Protein AF-A0A016W9F8-F1 (afdb_monomer_lite)

Radius of gyration: 30.46 Å; chains: 1; bounding box: 55×49×98 Å

Foldseek 3Di:
DDDDDDDDDPPPVVNVVVVVVVVVVVVVVVVVLVVVVVVCVVVVNDPVVSVVVVVVVVVVVVVVVVVVVVVVVVVLVVLLVLLVVLQVVLQVLQVVVVHDRDDDPDDDRSDPVSSVVSVVSCVVSVVVSVVVVVVVVVVVVVVVVVCVVVVNPPPDPPPPPDPPPPPPPVPPDPPVPPPVVVVVPPPPDDDPDDDD

Organism: NCBI:txid53326

Secondary structure (DSSP, 8-state):
--------S---HHHHHHHHHHHHHHHHHHHHHHHHHHHHHHTT--HHHHHHHHHHHHHHHHHHHHHHHHHHHHHHHHHHHHHHHHHHHHHHHHHHTTPPP----SSPTT-HHHHHHHHHHHHHHHHHHHHHHHHHHHHHHHHHHHHHHHT-----GGGGS--------------TTTHHHHTTSTTSS-------

Structure (mmCIF, N/CA/C/O backbone):
data_AF-A0A016W9F8-F1
#
_entry.id   AF-A0A016W9F8-F1
#
loop_
_atom_site.group_PDB
_atom_site.id
_atom_site.type_symbol
_atom_site.label_atom_id
_atom_site.label_alt_id
_atom_site.label_comp_id
_atom_site.label_asym_id
_atom_site.label_entity_id
_atom_site.label_seq_id
_atom_site.pdbx_PDB_ins_code
_atom_site.Cartn_x
_atom_site.Cartn_y
_atom_site.Cartn_z
_atom_site.occupancy
_atom_site.B_iso_or_equiv
_atom_site.auth_seq_id
_atom_site.auth_comp_id
_atom_site.auth_asym_id
_atom_site.auth_atom_id
_atom_site.pdbx_PDB_model_num
ATOM 1 N N . MET A 1 1 ? -20.262 -23.104 -41.683 1.00 35.53 1 MET A N 1
ATOM 2 C CA . MET A 1 1 ? -18.984 -22.588 -41.147 1.00 35.53 1 MET A CA 1
ATOM 3 C C . MET A 1 1 ? -19.292 -21.896 -39.833 1.00 35.53 1 MET A C 1
ATOM 5 O O . MET A 1 1 ? -19.996 -20.897 -39.838 1.00 35.53 1 MET A O 1
ATOM 9 N N . VAL A 1 2 ? -18.905 -22.511 -38.715 1.00 32.62 2 VAL A N 1
ATOM 10 C CA . VAL A 1 2 ? -19.249 -22.064 -37.357 1.00 32.62 2 VAL A CA 1
ATOM 11 C C . VAL A 1 2 ? -18.038 -21.332 -36.784 1.00 32.62 2 VAL A C 1
ATOM 13 O O . VAL A 1 2 ? -16.931 -21.863 -36.805 1.00 32.62 2 VAL A O 1
ATOM 16 N N . SER A 1 3 ? -18.262 -20.098 -36.336 1.00 34.16 3 SER A N 1
ATOM 17 C CA . SER A 1 3 ? -17.268 -19.227 -35.701 1.00 34.16 3 SER A CA 1
ATOM 18 C C . SER A 1 3 ? -16.698 -19.878 -34.425 1.00 34.16 3 SER A C 1
ATOM 20 O O . SER A 1 3 ? -17.484 -20.400 -33.631 1.00 34.16 3 SER A O 1
ATOM 22 N N . PRO A 1 4 ? -15.368 -19.869 -34.195 1.00 43.25 4 PRO A N 1
ATOM 23 C CA . PRO A 1 4 ? -14.742 -20.663 -33.137 1.00 43.25 4 PRO A CA 1
ATOM 24 C C . PRO A 1 4 ? -14.662 -19.972 -31.767 1.00 43.25 4 PRO A C 1
ATOM 26 O O . PRO A 1 4 ? -14.090 -20.539 -30.839 1.00 43.25 4 PRO A O 1
ATOM 29 N N . PHE A 1 5 ? -15.239 -18.786 -31.569 1.00 38.84 5 PHE A N 1
ATOM 30 C CA . PHE A 1 5 ? -15.161 -18.110 -30.268 1.00 38.84 5 PHE A CA 1
ATOM 31 C C . PHE A 1 5 ? -16.320 -18.516 -29.352 1.00 38.84 5 PHE A C 1
ATOM 33 O O . PHE A 1 5 ? -17.294 -17.792 -29.153 1.00 38.84 5 PHE A O 1
ATOM 40 N N . ARG A 1 6 ? -16.192 -19.727 -28.796 1.00 39.16 6 ARG A N 1
ATOM 41 C CA . ARG A 1 6 ? -16.990 -20.220 -27.669 1.00 39.16 6 ARG A CA 1
ATOM 42 C C . ARG A 1 6 ? -16.690 -19.369 -26.430 1.00 39.16 6 ARG A C 1
ATOM 44 O O . ARG A 1 6 ? -15.571 -19.347 -25.928 1.00 39.16 6 ARG A O 1
ATOM 51 N N . VAL A 1 7 ? -17.728 -18.696 -25.949 1.00 45.31 7 VAL A N 1
ATOM 52 C CA . VAL A 1 7 ? -17.824 -18.043 -24.640 1.00 45.31 7 VAL A CA 1
ATOM 53 C C . VAL A 1 7 ? -17.462 -19.047 -23.539 1.00 45.31 7 VAL A C 1
ATOM 55 O O . VAL A 1 7 ? -18.048 -20.127 -23.480 1.00 45.31 7 VAL A O 1
ATOM 58 N N . GLY A 1 8 ? -16.501 -18.706 -22.675 1.00 36.84 8 GLY A N 1
ATOM 59 C CA . GLY A 1 8 ? -16.050 -19.611 -21.615 1.00 36.84 8 GLY A CA 1
ATOM 60 C C . GLY A 1 8 ? -14.944 -19.063 -20.715 1.00 36.84 8 GLY A C 1
ATOM 61 O O . GLY A 1 8 ? -13.925 -19.715 -20.554 1.00 36.84 8 GLY A O 1
ATOM 62 N N . SER A 1 9 ? -15.116 -17.856 -20.177 1.00 36.84 9 SER A N 1
ATOM 63 C CA . SER A 1 9 ? -14.559 -17.379 -18.897 1.00 36.84 9 SER A CA 1
ATOM 64 C C . SER A 1 9 ? -14.839 -15.884 -18.842 1.00 36.84 9 SER A C 1
ATOM 66 O O . SER A 1 9 ? -14.498 -15.147 -19.765 1.00 36.84 9 SER A O 1
ATOM 68 N N . THR A 1 10 ? -15.520 -15.431 -17.800 1.00 40.59 10 THR A N 1
ATOM 69 C CA . THR A 1 10 ? -15.774 -14.017 -17.535 1.00 40.59 10 THR A CA 1
ATOM 70 C C . THR A 1 10 ? -14.440 -13.292 -17.363 1.00 40.59 10 THR A C 1
ATOM 72 O O . THR A 1 10 ? -13.892 -13.217 -16.261 1.00 40.59 10 T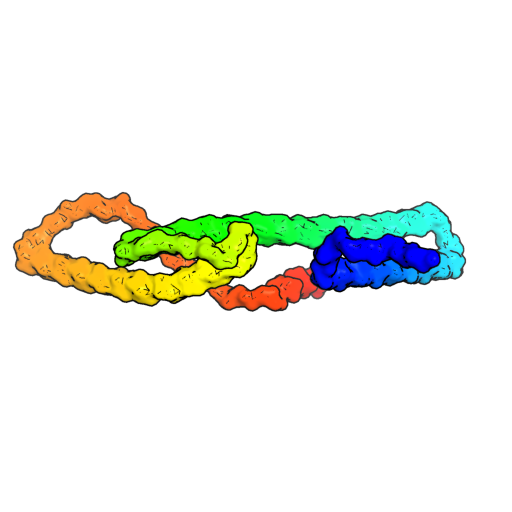HR A O 1
ATOM 75 N N . VAL A 1 11 ? -13.888 -12.764 -18.455 1.00 40.62 11 VAL A N 1
ATOM 76 C CA . VAL A 1 11 ? -12.748 -11.856 -18.389 1.00 40.62 11 VAL A CA 1
ATOM 77 C C . VAL A 1 11 ? -13.271 -10.585 -17.731 1.00 40.62 11 VAL A C 1
ATOM 79 O O . VAL A 1 11 ? -13.984 -9.800 -18.348 1.00 40.62 11 VAL A O 1
ATOM 82 N N . ASN A 1 12 ? -12.997 -10.445 -16.432 1.00 43.41 12 ASN A N 1
ATOM 83 C CA . ASN A 1 12 ? -13.325 -9.268 -15.632 1.00 43.41 12 ASN A CA 1
ATOM 84 C C . ASN A 1 12 ? -13.036 -7.997 -16.448 1.00 43.41 12 ASN A C 1
ATOM 86 O O . ASN A 1 12 ? -11.887 -7.777 -16.824 1.00 43.41 12 ASN A O 1
ATOM 90 N N . ALA A 1 13 ? -14.039 -7.148 -16.692 1.00 46.00 13 ALA A N 1
ATOM 91 C CA . ALA A 1 13 ? -13.887 -5.912 -17.475 1.00 46.00 13 ALA A CA 1
ATOM 92 C C . ALA A 1 13 ? -12.746 -5.010 -16.954 1.00 46.00 13 ALA A C 1
ATOM 94 O O . ALA A 1 13 ? -12.071 -4.329 -17.720 1.00 46.00 13 ALA A O 1
ATOM 95 N N . ARG A 1 14 ? -12.456 -5.092 -15.647 1.00 51.03 14 ARG A N 1
ATOM 96 C CA . ARG A 1 14 ? -11.310 -4.438 -14.997 1.00 51.03 14 ARG A CA 1
ATOM 97 C C . ARG A 1 14 ? -9.950 -4.926 -15.527 1.00 51.03 14 ARG A C 1
ATOM 99 O O . ARG A 1 14 ? -9.036 -4.129 -15.659 1.00 51.03 14 ARG A O 1
ATOM 106 N N . ARG A 1 15 ? -9.817 -6.216 -15.860 1.00 51.62 15 ARG A N 1
ATOM 107 C CA . ARG A 1 15 ? -8.594 -6.808 -16.436 1.00 51.62 15 ARG A CA 1
ATOM 108 C C . ARG A 1 15 ? -8.413 -6.461 -17.913 1.00 51.62 15 ARG A C 1
ATOM 110 O O . ARG A 1 15 ? -7.280 -6.303 -18.344 1.00 51.62 15 ARG A O 1
ATOM 117 N N . LEU A 1 16 ? -9.508 -6.313 -18.662 1.00 50.06 16 LEU A N 1
ATOM 118 C CA . LEU A 1 16 ? -9.467 -5.830 -20.048 1.00 50.06 16 LEU A CA 1
ATOM 119 C C . LEU A 1 16 ? -8.924 -4.396 -20.104 1.00 50.06 16 LEU A C 1
ATOM 121 O O . LEU A 1 16 ? -7.954 -4.156 -20.807 1.00 50.06 16 LEU A O 1
ATOM 125 N N . SER A 1 17 ? -9.427 -3.499 -19.248 1.00 55.84 17 SER A N 1
ATOM 126 C CA . SER A 1 17 ? -8.933 -2.115 -19.153 1.00 55.84 17 SER A CA 1
ATOM 127 C C . SER A 1 17 ? -7.437 -2.013 -18.812 1.00 55.84 17 SER A C 1
ATOM 129 O O . SER A 1 17 ? -6.742 -1.161 -19.363 1.00 55.84 17 SER A O 1
ATOM 131 N N . VAL A 1 18 ? -6.923 -2.883 -17.936 1.00 60.00 18 VAL A N 1
ATOM 132 C CA . VAL A 1 18 ? -5.488 -2.916 -17.595 1.00 60.00 18 VAL A CA 1
ATOM 133 C C . VAL A 1 18 ? -4.649 -3.474 -18.750 1.00 60.00 18 VAL A C 1
ATOM 135 O O . VAL A 1 18 ? -3.577 -2.949 -19.038 1.00 60.00 18 VAL A O 1
ATOM 138 N N . ASN A 1 19 ? -5.139 -4.501 -19.448 1.00 61.53 19 ASN A N 1
ATOM 139 C CA . ASN A 1 19 ? -4.447 -5.077 -20.603 1.00 61.53 19 ASN A CA 1
ATOM 140 C C . ASN A 1 19 ? -4.432 -4.137 -21.817 1.00 61.53 19 ASN A C 1
ATOM 142 O O . ASN A 1 19 ? -3.445 -4.110 -22.551 1.00 61.53 19 ASN A O 1
ATOM 146 N N . ASP A 1 20 ? -5.490 -3.354 -22.020 1.00 63.84 20 ASP A N 1
ATOM 147 C CA . ASP A 1 20 ? -5.534 -2.330 -23.066 1.00 63.84 20 ASP A CA 1
ATOM 148 C C . ASP A 1 20 ? -4.538 -1.201 -22.749 1.00 63.84 20 ASP A C 1
ATOM 150 O O . ASP A 1 20 ? -3.734 -0.830 -23.601 1.00 63.84 20 ASP A O 1
ATOM 154 N N . SER A 1 21 ? -4.462 -0.771 -21.484 1.00 73.25 21 SER A N 1
ATOM 155 C CA . SER A 1 21 ? -3.440 0.183 -21.028 1.00 73.25 21 SER A CA 1
ATOM 156 C C . SER A 1 21 ? -2.010 -0.352 -21.187 1.00 73.25 21 SER A C 1
ATOM 158 O O . SER A 1 21 ? -1.104 0.410 -21.524 1.00 73.25 21 SER A O 1
ATOM 160 N N . TYR A 1 22 ? -1.792 -1.657 -20.994 1.00 79.12 22 TYR A N 1
ATOM 161 C CA . TYR A 1 22 ? -0.489 -2.282 -21.232 1.00 79.12 22 TYR A CA 1
ATOM 162 C C . TYR A 1 22 ? -0.075 -2.191 -22.706 1.00 79.12 22 TYR A C 1
ATOM 164 O O . TYR A 1 22 ? 1.065 -1.836 -23.007 1.00 79.12 22 TYR A O 1
ATOM 172 N N . ARG A 1 23 ? -1.010 -2.453 -23.630 1.00 82.12 23 ARG A N 1
ATOM 173 C CA . ARG A 1 23 ? -0.762 -2.323 -25.074 1.00 82.12 23 ARG A CA 1
ATOM 174 C C . ARG A 1 23 ? -0.420 -0.890 -25.469 1.00 82.12 23 ARG A C 1
ATOM 176 O O . ARG A 1 23 ? 0.465 -0.689 -26.297 1.00 82.12 23 ARG A O 1
ATOM 183 N N . ASP A 1 24 ? -1.060 0.099 -24.854 1.00 84.75 24 ASP A N 1
ATOM 184 C CA . ASP A 1 24 ? -0.742 1.509 -25.097 1.00 84.75 24 ASP A CA 1
ATOM 185 C C . ASP A 1 24 ? 0.679 1.860 -24.638 1.00 84.75 24 ASP A C 1
ATOM 187 O O . ASP A 1 24 ? 1.426 2.521 -25.362 1.00 84.75 24 ASP A O 1
ATOM 191 N N . VAL A 1 25 ? 1.097 1.377 -23.463 1.00 85.19 25 VAL A N 1
ATOM 192 C CA . VAL A 1 25 ? 2.470 1.562 -22.964 1.00 85.19 25 VAL A CA 1
ATOM 193 C C . VAL A 1 25 ? 3.482 0.889 -23.889 1.00 85.19 25 VAL A C 1
ATOM 195 O O . VAL A 1 25 ? 4.492 1.499 -24.241 1.00 85.19 25 VAL A O 1
ATOM 198 N N . GLU A 1 26 ? 3.203 -0.332 -24.339 1.00 86.62 26 GLU A N 1
ATOM 199 C CA . GLU A 1 26 ? 4.067 -1.053 -25.272 1.00 86.62 26 GLU A CA 1
ATOM 200 C C . GLU A 1 26 ? 4.215 -0.303 -26.607 1.00 86.62 26 GLU A C 1
ATOM 202 O O . GLU A 1 26 ? 5.332 -0.115 -27.098 1.00 86.62 26 GLU A O 1
ATOM 207 N N . ASN A 1 27 ? 3.110 0.196 -27.166 1.00 89.88 27 ASN A N 1
ATOM 208 C CA . ASN A 1 27 ? 3.116 0.983 -28.399 1.00 89.88 27 ASN A CA 1
ATOM 209 C C . ASN A 1 27 ? 3.892 2.299 -28.241 1.00 89.88 27 ASN A C 1
ATOM 211 O O . ASN A 1 27 ? 4.640 2.687 -29.145 1.00 89.88 27 ASN A O 1
ATOM 215 N N . ASN A 1 28 ? 3.771 2.960 -27.089 1.00 89.50 28 ASN A N 1
ATOM 216 C CA . ASN A 1 28 ? 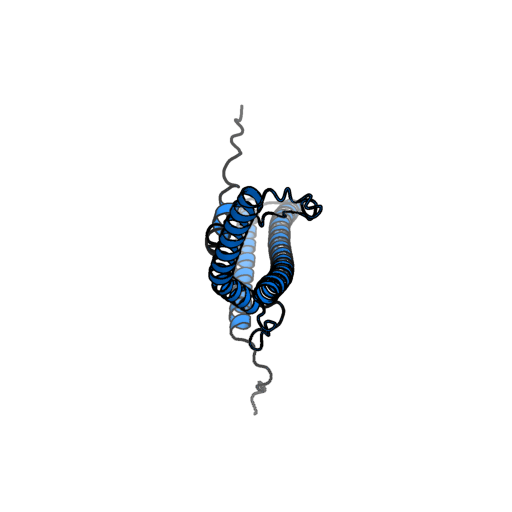4.526 4.171 -26.778 1.00 89.50 28 ASN A CA 1
ATOM 217 C C . ASN A 1 28 ? 6.031 3.894 -26.672 1.00 89.50 28 ASN A C 1
ATOM 219 O O . ASN A 1 28 ? 6.826 4.630 -27.256 1.00 89.50 28 ASN A O 1
ATOM 223 N N . ILE A 1 29 ? 6.430 2.812 -25.994 1.00 89.69 29 ILE A N 1
ATOM 224 C CA . ILE A 1 29 ? 7.839 2.404 -25.889 1.00 89.69 29 ILE A CA 1
ATOM 225 C C . ILE A 1 29 ? 8.402 2.084 -27.278 1.00 89.69 29 ILE A C 1
ATOM 227 O O . ILE A 1 29 ? 9.471 2.579 -27.635 1.00 89.69 29 ILE A O 1
ATOM 231 N N . ARG A 1 30 ? 7.671 1.319 -28.100 1.00 89.50 30 ARG A N 1
ATOM 232 C CA . ARG A 1 30 ? 8.087 0.991 -29.475 1.00 89.50 30 ARG A CA 1
ATOM 233 C C . ARG A 1 30 ? 8.259 2.244 -30.334 1.00 89.50 30 ARG A C 1
ATOM 235 O O . ARG A 1 30 ? 9.277 2.382 -31.009 1.00 89.50 30 ARG A O 1
ATOM 242 N N . SER A 1 31 ? 7.309 3.175 -30.266 1.00 92.25 31 SER A N 1
ATOM 243 C CA . SER A 1 31 ? 7.361 4.438 -31.015 1.00 92.25 31 SER A CA 1
ATOM 244 C C . SER A 1 31 ? 8.522 5.329 -30.560 1.00 92.25 31 SER A C 1
ATOM 246 O O . SER A 1 31 ? 9.204 5.936 -31.385 1.00 92.25 31 SER A O 1
ATOM 248 N N . ALA A 1 32 ? 8.796 5.376 -29.253 1.00 91.00 32 ALA A N 1
ATOM 249 C CA . ALA A 1 32 ? 9.921 6.122 -28.700 1.00 91.00 32 ALA A CA 1
ATOM 250 C C . ALA A 1 32 ? 11.273 5.543 -29.147 1.00 91.00 32 ALA A C 1
ATOM 252 O O . ALA A 1 32 ? 12.162 6.300 -29.528 1.00 91.00 32 ALA A O 1
ATOM 253 N N . ILE A 1 33 ? 11.418 4.213 -29.154 1.00 89.75 33 ILE A N 1
ATOM 254 C CA . ILE A 1 33 ? 12.638 3.542 -29.625 1.00 89.75 33 ILE A CA 1
ATOM 255 C C . ILE A 1 33 ? 12.844 3.771 -31.127 1.00 89.75 33 ILE A C 1
ATOM 257 O O . ILE A 1 33 ? 13.960 4.077 -31.538 1.00 89.75 33 ILE A O 1
ATOM 261 N N . ALA A 1 34 ? 11.786 3.690 -31.940 1.00 90.81 34 ALA A N 1
ATOM 262 C CA . ALA A 1 34 ? 11.868 3.984 -33.372 1.00 90.81 34 ALA A CA 1
ATOM 263 C C . ALA A 1 34 ? 12.383 5.410 -33.627 1.00 90.81 34 ALA A C 1
ATOM 265 O O . ALA A 1 34 ? 13.338 5.601 -34.376 1.00 90.81 34 ALA A O 1
ATOM 266 N N . LYS A 1 35 ? 11.838 6.399 -32.909 1.00 93.25 35 LYS A N 1
ATOM 267 C CA . LYS A 1 35 ? 12.290 7.793 -32.996 1.00 93.25 35 LYS A CA 1
ATOM 268 C C . LYS A 1 35 ? 13.727 7.990 -32.501 1.00 93.25 35 LYS A C 1
ATOM 270 O O . LYS A 1 35 ? 14.468 8.791 -33.062 1.00 93.25 35 LYS A O 1
ATOM 275 N N . LEU A 1 36 ? 14.142 7.278 -31.450 1.00 91.50 36 LEU A N 1
ATOM 276 C CA . LEU A 1 36 ? 15.532 7.306 -30.985 1.00 91.50 36 LEU A CA 1
ATOM 277 C C . LEU A 1 36 ? 16.488 6.739 -32.037 1.00 91.50 36 LEU A C 1
ATOM 279 O O . LEU A 1 36 ? 17.543 7.330 -32.249 1.00 91.50 36 LEU A O 1
ATOM 283 N N . ASN A 1 37 ? 16.105 5.662 -32.726 1.00 90.94 37 ASN A N 1
ATOM 284 C CA . ASN A 1 37 ? 16.893 5.104 -33.823 1.00 90.94 37 ASN A CA 1
ATOM 285 C C . ASN A 1 37 ? 17.047 6.104 -34.974 1.00 90.94 37 ASN A C 1
ATOM 287 O O . ASN A 1 37 ? 18.173 6.344 -35.395 1.00 90.94 37 ASN A O 1
ATOM 291 N N . GLU A 1 38 ? 15.968 6.772 -35.394 1.00 94.25 38 GLU A N 1
ATOM 292 C CA . GLU A 1 38 ? 16.038 7.828 -36.417 1.00 94.25 38 GLU A CA 1
ATOM 293 C C . GLU A 1 38 ? 17.004 8.959 -36.023 1.00 94.25 38 GLU A C 1
ATOM 295 O O . GLU A 1 38 ? 17.779 9.445 -36.848 1.00 94.25 38 GLU A O 1
ATOM 300 N N . LEU A 1 39 ? 16.994 9.380 -34.754 1.00 94.12 39 LEU A N 1
ATOM 301 C CA . LEU A 1 39 ? 17.909 10.408 -34.245 1.00 94.12 39 LEU A CA 1
ATOM 302 C C . LEU A 1 39 ? 19.359 9.914 -34.168 1.00 94.12 39 LEU A C 1
ATOM 304 O O . LEU A 1 39 ? 20.293 10.670 -34.434 1.00 94.12 39 LEU A O 1
ATOM 308 N N . TRP A 1 40 ? 19.571 8.655 -33.792 1.00 95.62 40 TRP A N 1
ATOM 309 C CA . TRP A 1 40 ? 20.901 8.052 -33.750 1.00 95.62 40 TRP A CA 1
ATOM 310 C C . TRP A 1 40 ? 21.482 7.833 -35.145 1.00 95.62 40 TRP A C 1
ATOM 312 O O . TRP A 1 40 ? 22.698 7.957 -35.310 1.00 95.62 40 TRP A O 1
ATOM 322 N N . ASP A 1 41 ? 20.635 7.581 -36.142 1.00 94.06 41 ASP A N 1
ATOM 323 C CA . ASP A 1 41 ? 21.023 7.505 -37.550 1.00 94.06 41 ASP A CA 1
ATOM 324 C C . ASP A 1 41 ? 21.479 8.868 -38.083 1.00 94.06 41 ASP A C 1
ATOM 326 O O . ASP A 1 41 ? 22.518 8.940 -38.737 1.00 94.06 41 ASP A O 1
ATOM 330 N N . GLN A 1 42 ? 20.788 9.957 -37.723 1.00 95.44 42 GLN A N 1
ATOM 331 C CA . GLN A 1 42 ? 21.168 11.326 -38.116 1.00 95.44 42 GLN A CA 1
ATOM 332 C C . GLN A 1 42 ? 22.555 11.747 -37.609 1.00 95.44 42 GLN A C 1
ATOM 334 O O . GLN A 1 42 ? 23.227 12.552 -38.248 1.00 95.44 42 GLN A O 1
ATOM 339 N N . VAL A 1 43 ? 22.987 11.217 -36.463 1.00 94.38 43 VAL A N 1
ATOM 340 C CA . VAL A 1 43 ? 24.286 11.545 -35.844 1.00 94.38 43 VAL A CA 1
ATOM 341 C C . VAL A 1 43 ? 25.330 10.446 -36.107 1.00 94.38 43 VAL A C 1
ATOM 343 O O . VAL A 1 43 ? 26.424 10.487 -35.553 1.00 94.38 43 VAL A O 1
ATOM 346 N N . HIS A 1 44 ? 25.014 9.449 -36.944 1.00 93.00 44 HIS A N 1
ATOM 347 C CA . HIS A 1 44 ? 25.882 8.298 -37.228 1.00 93.00 44 HIS A CA 1
ATOM 348 C C . HIS A 1 44 ? 26.422 7.612 -35.958 1.00 93.00 44 HIS A C 1
ATOM 350 O O . HIS A 1 44 ? 27.594 7.244 -35.863 1.00 93.00 44 HIS A O 1
ATOM 356 N N . MET A 1 45 ? 25.564 7.447 -34.948 1.00 93.62 45 MET A N 1
ATOM 357 C CA . MET A 1 45 ? 25.951 6.846 -33.672 1.00 93.62 45 MET A CA 1
ATOM 358 C C . MET A 1 45 ? 26.248 5.352 -33.827 1.00 93.62 45 MET A C 1
ATOM 360 O O . MET A 1 45 ? 25.445 4.624 -34.415 1.00 93.62 45 MET A O 1
ATOM 364 N N . SER A 1 46 ? 27.354 4.891 -33.237 1.00 94.38 46 SER A N 1
ATOM 365 C CA . SER A 1 46 ? 27.748 3.480 -33.243 1.00 94.38 46 SER A CA 1
ATOM 366 C C . SER A 1 46 ? 26.766 2.591 -32.474 1.00 94.38 46 SER A C 1
ATOM 368 O O . SER A 1 46 ? 26.199 2.990 -31.455 1.00 94.38 46 SER A O 1
ATOM 370 N N . GLU A 1 47 ? 26.621 1.347 -32.926 1.00 91.19 47 GLU A N 1
ATOM 371 C CA . GLU A 1 47 ? 25.704 0.368 -32.329 1.00 91.19 47 GLU A CA 1
ATOM 372 C C . GLU A 1 47 ? 25.990 0.117 -30.840 1.00 91.19 47 GLU A C 1
ATOM 374 O O . GLU A 1 47 ? 25.076 0.080 -30.020 1.00 91.19 47 GLU A O 1
ATOM 379 N N . SER A 1 48 ? 27.265 0.048 -30.443 1.00 93.69 48 SER A N 1
ATOM 380 C CA . SER A 1 48 ? 27.652 -0.132 -29.037 1.00 93.69 48 SER A CA 1
ATOM 381 C C . SER A 1 48 ? 27.162 1.006 -28.129 1.00 93.69 48 SER A C 1
ATOM 383 O O . SER A 1 48 ? 26.730 0.762 -26.997 1.00 93.69 48 SER A O 1
ATOM 385 N N . ALA A 1 49 ? 27.170 2.248 -28.624 1.00 92.12 49 ALA A N 1
ATOM 386 C CA . ALA A 1 49 ? 26.657 3.402 -27.892 1.00 92.12 49 ALA A CA 1
ATOM 387 C C . ALA A 1 49 ? 25.122 3.387 -27.813 1.00 92.12 49 ALA A C 1
ATOM 389 O O . ALA A 1 49 ? 24.567 3.729 -26.765 1.00 92.12 49 ALA A O 1
ATOM 390 N N . ARG A 1 50 ? 24.438 2.937 -28.877 1.00 92.69 50 ARG A N 1
ATOM 391 C CA . ARG A 1 50 ? 22.976 2.754 -28.892 1.00 92.69 50 ARG A CA 1
ATOM 392 C C . ARG A 1 50 ? 22.548 1.717 -27.859 1.00 92.69 50 ARG A C 1
ATOM 394 O O . ARG A 1 50 ? 21.752 2.038 -26.980 1.00 92.69 50 ARG A O 1
ATOM 401 N N . VAL A 1 51 ? 23.149 0.525 -27.888 1.00 92.62 51 VAL A N 1
ATOM 402 C CA . VAL A 1 51 ? 22.871 -0.564 -26.935 1.00 92.62 51 VAL A CA 1
ATOM 403 C C . VAL A 1 51 ? 23.088 -0.109 -25.493 1.00 92.62 51 VAL A C 1
ATOM 405 O O . VAL A 1 51 ? 22.243 -0.363 -24.638 1.00 92.62 51 VAL A O 1
ATOM 408 N N . THR A 1 52 ? 24.167 0.631 -25.219 1.00 93.94 52 THR A N 1
ATOM 409 C CA . THR A 1 52 ? 24.432 1.171 -23.875 1.00 93.94 52 THR A CA 1
ATOM 410 C C . THR A 1 52 ? 23.324 2.129 -23.423 1.00 93.94 52 THR A C 1
ATOM 412 O O . THR A 1 52 ? 22.807 1.999 -22.314 1.00 93.94 52 THR A O 1
ATOM 415 N N . ARG A 1 53 ? 22.906 3.070 -24.282 1.00 92.31 53 ARG A N 1
ATOM 416 C CA . ARG A 1 53 ? 21.841 4.037 -23.956 1.00 92.31 53 ARG A CA 1
ATOM 417 C C . ARG A 1 53 ? 20.484 3.358 -23.762 1.00 92.31 53 ARG A C 1
ATOM 419 O O . ARG A 1 53 ? 19.770 3.690 -22.817 1.00 92.31 53 ARG A O 1
ATOM 426 N N . VAL A 1 54 ? 20.152 2.392 -24.617 1.00 91.88 54 VAL A N 1
ATOM 427 C CA . VAL A 1 54 ? 18.939 1.570 -24.500 1.00 91.88 54 VAL A CA 1
ATOM 428 C C . VAL A 1 54 ? 18.959 0.759 -23.201 1.00 91.88 54 VAL A C 1
ATOM 430 O O . VAL A 1 54 ? 17.968 0.745 -22.474 1.00 91.88 54 VAL A O 1
ATOM 433 N N . GLY A 1 55 ? 20.096 0.147 -22.865 1.00 91.12 55 GLY A N 1
ATOM 434 C CA . GLY A 1 55 ? 20.279 -0.613 -21.629 1.00 91.12 55 GLY A CA 1
ATOM 435 C C . GLY A 1 55 ? 20.050 0.229 -20.374 1.00 91.12 55 GLY A C 1
ATOM 436 O O . GLY A 1 55 ? 19.349 -0.209 -19.466 1.00 91.12 55 GLY A O 1
ATOM 437 N N . VAL A 1 56 ? 20.554 1.468 -20.345 1.00 93.38 56 VAL A N 1
ATOM 438 C CA . VAL A 1 56 ? 20.294 2.409 -19.241 1.00 93.38 56 VAL A CA 1
ATOM 439 C C . VAL A 1 56 ? 18.802 2.749 -19.137 1.00 93.38 56 VAL A C 1
ATOM 441 O O . VAL A 1 56 ? 18.235 2.695 -18.046 1.00 93.38 56 VAL A O 1
ATOM 444 N N . ALA A 1 57 ? 18.134 3.038 -20.260 1.00 89.31 57 ALA A N 1
ATOM 445 C CA . ALA A 1 57 ? 16.703 3.348 -20.274 1.00 89.31 57 ALA A CA 1
ATOM 446 C C . ALA A 1 57 ? 15.841 2.175 -19.768 1.00 89.31 57 ALA A C 1
ATOM 448 O O . ALA A 1 57 ? 14.973 2.367 -18.913 1.00 89.31 57 ALA A O 1
ATOM 449 N N . PHE A 1 58 ? 16.113 0.952 -20.232 1.00 91.06 58 PHE A N 1
ATOM 450 C CA . PHE A 1 58 ? 15.427 -0.242 -19.734 1.00 91.06 58 PHE A CA 1
ATOM 451 C C . PHE A 1 58 ? 15.768 -0.551 -18.277 1.00 91.06 58 PHE A C 1
ATOM 453 O O . PHE A 1 58 ? 14.890 -0.998 -17.544 1.00 91.06 58 PHE A O 1
ATOM 460 N N . GLY A 1 59 ? 16.988 -0.251 -17.826 1.00 93.50 59 GLY A N 1
ATOM 461 C CA . GLY A 1 59 ? 17.356 -0.331 -16.413 1.00 93.50 59 GLY A CA 1
ATOM 462 C C . GLY A 1 59 ? 16.489 0.576 -15.537 1.00 93.50 59 GLY A C 1
ATOM 463 O O . GLY A 1 59 ? 16.003 0.144 -14.492 1.00 93.50 59 GLY A O 1
ATOM 464 N N . HIS A 1 60 ? 16.217 1.807 -15.980 1.00 91.94 60 HIS A N 1
ATOM 465 C CA . HIS A 1 60 ? 15.306 2.713 -15.275 1.00 91.94 60 HIS A CA 1
ATOM 466 C C . HIS A 1 60 ? 13.860 2.204 -15.258 1.00 91.94 60 HIS A C 1
ATOM 468 O O . HIS A 1 60 ? 13.215 2.267 -14.213 1.00 91.94 60 HIS A O 1
ATOM 474 N N . ILE A 1 61 ? 13.363 1.666 -16.377 1.00 90.12 61 ILE A N 1
ATOM 475 C CA . ILE A 1 61 ? 12.016 1.076 -16.447 1.00 90.12 61 ILE A CA 1
ATOM 476 C C . ILE A 1 61 ? 11.909 -0.133 -15.511 1.00 90.12 61 ILE A C 1
ATOM 478 O O . ILE A 1 61 ? 10.964 -0.220 -14.732 1.00 90.12 61 ILE A O 1
ATOM 482 N N . ALA A 1 62 ? 12.884 -1.043 -15.544 1.00 91.25 62 ALA A N 1
ATOM 483 C CA . ALA A 1 62 ? 12.904 -2.226 -14.691 1.00 91.25 62 ALA A CA 1
ATOM 484 C C . ALA A 1 62 ? 12.920 -1.850 -13.205 1.00 91.25 62 ALA A C 1
ATOM 486 O O . ALA A 1 62 ? 12.169 -2.420 -12.416 1.00 91.25 62 ALA A O 1
ATOM 487 N N . LYS A 1 63 ? 13.722 -0.843 -12.838 1.00 93.75 63 LYS A N 1
ATOM 488 C CA . LYS A 1 63 ? 13.745 -0.315 -11.475 1.00 93.75 63 LYS A CA 1
ATOM 489 C C . LYS A 1 63 ? 12.385 0.250 -11.066 1.00 93.75 63 LYS A C 1
ATOM 491 O O . LYS A 1 63 ? 11.874 -0.137 -10.026 1.00 93.75 63 LYS A O 1
ATOM 496 N N . LEU A 1 64 ? 11.774 1.095 -11.898 1.00 91.94 64 LEU A N 1
ATOM 497 C CA . LEU A 1 64 ? 10.457 1.668 -11.608 1.00 91.94 64 LEU A CA 1
ATOM 498 C C . LEU A 1 64 ? 9.390 0.582 -11.414 1.00 91.94 64 LEU A C 1
ATOM 500 O O . LEU A 1 64 ? 8.599 0.660 -10.480 1.00 91.94 64 LEU A O 1
ATOM 504 N N . LEU A 1 65 ? 9.375 -0.441 -12.272 1.00 90.19 65 LEU A N 1
ATOM 505 C CA . LEU A 1 65 ? 8.437 -1.557 -12.146 1.00 90.19 65 LEU A CA 1
ATOM 506 C C . LEU A 1 65 ? 8.663 -2.341 -10.849 1.00 90.19 65 LEU A C 1
ATOM 508 O O . LEU A 1 65 ? 7.697 -2.681 -10.170 1.00 90.19 65 LEU A O 1
ATOM 512 N N . SER A 1 66 ? 9.921 -2.584 -10.475 1.00 93.56 66 SER A N 1
ATOM 513 C CA . SER A 1 66 ? 10.263 -3.216 -9.197 1.00 93.56 66 SER A CA 1
ATOM 514 C C . SER A 1 66 ? 9.808 -2.370 -8.005 1.00 93.56 66 SER A C 1
ATOM 516 O O . SER A 1 66 ? 9.223 -2.900 -7.062 1.00 93.56 66 SER A O 1
ATOM 518 N N . ASP A 1 67 ? 10.036 -1.058 -8.046 1.00 90.00 67 ASP A N 1
ATOM 519 C CA . ASP A 1 67 ? 9.623 -0.123 -6.994 1.00 90.00 67 ASP A CA 1
ATOM 520 C C . ASP A 1 67 ? 8.087 -0.093 -6.850 1.00 90.00 67 ASP A C 1
ATOM 522 O O . ASP A 1 67 ? 7.558 -0.083 -5.740 1.00 90.00 67 ASP A O 1
ATOM 526 N N . MET A 1 68 ? 7.345 -0.149 -7.962 1.00 89.94 68 MET A N 1
ATOM 527 C CA . MET A 1 68 ? 5.880 -0.241 -7.938 1.00 89.94 68 MET A CA 1
ATOM 528 C C . MET A 1 68 ? 5.390 -1.556 -7.323 1.00 89.94 68 MET A C 1
ATOM 530 O O . MET A 1 68 ? 4.494 -1.536 -6.483 1.00 89.94 68 MET A O 1
ATOM 534 N N . VAL A 1 69 ? 5.973 -2.693 -7.716 1.00 91.88 69 VAL A N 1
ATOM 535 C CA . VAL A 1 69 ? 5.585 -4.010 -7.182 1.00 91.88 69 VAL A CA 1
ATOM 536 C C . VAL A 1 69 ? 5.870 -4.088 -5.685 1.00 91.88 69 VAL A C 1
ATOM 538 O O . VAL A 1 69 ? 4.973 -4.405 -4.911 1.00 91.88 69 VAL A O 1
ATOM 541 N N . THR A 1 70 ? 7.080 -3.722 -5.263 1.00 92.56 70 THR A N 1
ATOM 542 C CA . THR A 1 70 ? 7.465 -3.718 -3.842 1.00 92.56 70 THR A CA 1
ATOM 543 C C . THR A 1 70 ? 6.607 -2.771 -3.001 1.00 92.56 70 THR A C 1
ATOM 545 O O . THR A 1 70 ? 6.253 -3.102 -1.869 1.00 92.56 70 THR A O 1
ATOM 548 N N . SER A 1 71 ? 6.218 -1.613 -3.545 1.00 89.12 71 SER A N 1
ATOM 549 C CA . SER A 1 71 ? 5.277 -0.707 -2.879 1.00 89.12 71 SER A CA 1
ATOM 550 C C . SER A 1 71 ? 3.918 -1.369 -2.643 1.00 89.12 71 SER A C 1
ATOM 552 O O . SER A 1 71 ? 3.352 -1.227 -1.559 1.00 89.12 71 SER A O 1
ATOM 554 N N . GLU A 1 72 ? 3.393 -2.097 -3.629 1.00 87.06 72 GLU A N 1
ATOM 555 C CA . GLU A 1 72 ? 2.106 -2.781 -3.487 1.00 87.06 72 GLU A CA 1
ATOM 556 C C . GLU A 1 72 ? 2.184 -4.002 -2.564 1.00 87.06 72 GLU A C 1
ATOM 558 O O . GLU A 1 72 ? 1.288 -4.212 -1.748 1.00 87.06 72 GLU A O 1
ATOM 563 N N . GLU A 1 73 ? 3.273 -4.771 -2.602 1.00 88.69 73 GLU A N 1
ATOM 564 C CA . GLU A 1 73 ? 3.522 -5.861 -1.646 1.00 88.69 73 GLU A CA 1
ATOM 565 C C . GLU A 1 73 ? 3.583 -5.345 -0.200 1.00 88.69 73 GLU A C 1
ATOM 567 O O . GLU A 1 73 ? 2.975 -5.921 0.710 1.00 88.69 73 GLU A O 1
ATOM 572 N N . SER A 1 74 ? 4.268 -4.218 0.009 1.00 89.12 74 SER A N 1
ATOM 573 C CA . SER A 1 74 ? 4.334 -3.539 1.304 1.00 89.12 74 SER A CA 1
ATOM 574 C C . SER A 1 74 ? 2.951 -3.070 1.763 1.00 89.12 74 SER A C 1
ATOM 576 O O . SER A 1 74 ? 2.564 -3.316 2.906 1.00 89.12 74 SER A O 1
ATOM 578 N N . MET A 1 75 ? 2.157 -2.476 0.864 1.00 87.75 75 MET A N 1
ATOM 579 C CA . MET A 1 75 ? 0.784 -2.067 1.168 1.00 87.75 75 MET A CA 1
ATOM 580 C C . MET A 1 75 ? -0.094 -3.263 1.554 1.00 87.75 75 MET A C 1
ATOM 582 O O . MET A 1 75 ? -0.822 -3.184 2.540 1.00 87.75 75 MET A O 1
ATOM 586 N N . VAL A 1 76 ? -0.027 -4.377 0.821 1.00 86.38 76 VAL A N 1
ATOM 587 C CA . VAL A 1 76 ? -0.802 -5.591 1.134 1.00 86.38 76 VAL A CA 1
ATOM 588 C C . VAL A 1 76 ? -0.431 -6.136 2.513 1.00 86.38 76 VAL A C 1
ATOM 590 O O . VAL A 1 76 ? -1.315 -6.484 3.297 1.00 86.38 76 VAL A O 1
ATOM 593 N N . THR A 1 77 ? 0.862 -6.155 2.838 1.00 86.38 77 THR A N 1
ATOM 594 C CA . THR A 1 77 ? 1.352 -6.597 4.151 1.00 86.38 77 THR A CA 1
ATOM 595 C C . THR A 1 77 ? 0.877 -5.665 5.269 1.00 86.38 77 THR A C 1
ATOM 597 O O . THR A 1 77 ? 0.421 -6.131 6.313 1.00 86.38 77 THR A O 1
ATOM 600 N N . ALA A 1 78 ? 0.921 -4.349 5.041 1.00 82.81 78 ALA A N 1
ATOM 601 C CA . ALA A 1 78 ? 0.418 -3.357 5.985 1.00 82.81 78 ALA A CA 1
ATOM 602 C C . ALA A 1 78 ? -1.090 -3.518 6.226 1.00 82.81 78 ALA A C 1
ATOM 604 O O . ALA A 1 78 ? -1.517 -3.591 7.372 1.00 82.81 78 ALA A O 1
ATOM 605 N N . VAL A 1 79 ? -1.887 -3.686 5.165 1.00 84.88 79 VAL A N 1
ATOM 606 C CA . VAL A 1 79 ? -3.337 -3.917 5.274 1.00 84.88 79 VAL A CA 1
ATOM 607 C C . VAL A 1 79 ? -3.643 -5.196 6.055 1.00 84.88 79 VAL A C 1
ATOM 609 O O . VAL A 1 79 ? -4.572 -5.204 6.859 1.00 84.88 79 VAL A O 1
ATOM 612 N N . ALA A 1 80 ? -2.875 -6.271 5.858 1.00 83.69 80 ALA A N 1
ATOM 613 C CA . ALA A 1 80 ? -3.049 -7.503 6.626 1.00 83.69 80 ALA A CA 1
ATOM 614 C C . ALA A 1 80 ? -2.807 -7.279 8.130 1.00 83.69 80 ALA A C 1
ATOM 616 O O . ALA A 1 80 ? -3.638 -7.679 8.947 1.00 83.69 80 ALA A O 1
ATOM 617 N N . SER A 1 81 ? -1.725 -6.575 8.480 1.00 86.50 81 SER A N 1
ATOM 618 C CA . SER A 1 81 ? -1.416 -6.189 9.865 1.00 86.50 81 SER A CA 1
ATOM 619 C C . SER A 1 81 ? -2.492 -5.275 10.462 1.00 86.50 81 SER A C 1
ATOM 621 O O . SER A 1 81 ? -2.943 -5.484 11.587 1.00 86.50 81 SER A O 1
ATOM 623 N N . ASP A 1 82 ? -2.973 -4.288 9.705 1.00 84.75 82 ASP A N 1
ATOM 624 C CA . ASP A 1 82 ? -4.020 -3.367 10.156 1.00 84.75 82 ASP A CA 1
ATOM 625 C C . ASP A 1 82 ? -5.354 -4.084 10.404 1.00 84.75 82 ASP A C 1
ATOM 627 O O . ASP A 1 82 ? -6.068 -3.756 11.354 1.00 84.75 82 ASP A O 1
ATOM 631 N N . ILE A 1 83 ? -5.685 -5.091 9.590 1.00 86.19 83 ILE A N 1
ATOM 632 C CA . ILE A 1 83 ? -6.860 -5.944 9.802 1.00 86.19 83 ILE A CA 1
ATOM 633 C C . ILE A 1 83 ? -6.711 -6.742 11.099 1.00 86.19 83 ILE A C 1
ATOM 635 O O . ILE A 1 83 ? -7.638 -6.746 11.906 1.00 86.19 83 ILE A O 1
ATOM 639 N N . GLU A 1 84 ? -5.565 -7.385 11.327 1.00 86.81 84 GLU A N 1
ATOM 640 C CA . GLU A 1 84 ? -5.308 -8.158 12.548 1.00 86.81 84 GLU A CA 1
ATOM 641 C C . GLU A 1 84 ? -5.371 -7.271 13.801 1.00 86.81 84 GLU A C 1
ATOM 643 O O . GLU A 1 84 ? -6.112 -7.554 14.745 1.00 86.81 84 GLU A O 1
ATOM 648 N N . ASN A 1 85 ? -4.674 -6.134 13.781 1.00 86.75 85 ASN A N 1
ATOM 649 C CA . ASN A 1 85 ? -4.690 -5.157 14.868 1.00 86.75 85 ASN A CA 1
ATOM 650 C C . ASN A 1 85 ? -6.091 -4.583 15.104 1.00 86.75 85 ASN A C 1
ATOM 652 O O . ASN A 1 85 ? -6.516 -4.400 16.248 1.00 86.75 85 ASN A O 1
ATOM 656 N N . GLY A 1 86 ? -6.825 -4.303 14.029 1.00 85.69 86 GLY A N 1
ATOM 657 C CA . GLY A 1 86 ? -8.189 -3.801 14.090 1.00 85.69 86 GLY A CA 1
ATOM 658 C C . GLY A 1 86 ? -9.167 -4.812 14.688 1.00 85.69 86 GLY A C 1
ATOM 659 O O . GLY A 1 86 ? -9.978 -4.431 15.534 1.00 85.69 86 GLY A O 1
ATOM 660 N N . LEU A 1 87 ? -9.057 -6.092 14.320 1.00 85.75 87 LEU A N 1
ATOM 661 C CA . LEU A 1 87 ? -9.844 -7.183 14.903 1.00 85.75 87 LEU A CA 1
ATOM 662 C C . LEU A 1 87 ? -9.553 -7.345 16.397 1.00 85.75 87 LEU A C 1
ATOM 664 O O . LEU A 1 87 ? -10.484 -7.287 17.201 1.00 85.75 87 LEU A O 1
ATOM 668 N N . ASN A 1 88 ? -8.273 -7.420 16.773 1.00 86.19 88 ASN A N 1
ATOM 669 C CA . ASN A 1 88 ? -7.845 -7.502 18.172 1.00 86.19 88 ASN A CA 1
ATOM 670 C C . ASN A 1 88 ? -8.368 -6.315 18.996 1.00 86.19 88 ASN A C 1
ATOM 672 O O . ASN A 1 88 ? -8.799 -6.464 20.141 1.00 86.19 88 ASN A O 1
ATOM 676 N N . ARG A 1 89 ? -8.361 -5.108 18.415 1.00 85.62 89 ARG A N 1
ATOM 677 C CA . ARG A 1 89 ? -8.877 -3.907 19.078 1.00 85.62 89 ARG A CA 1
ATOM 678 C C . ARG A 1 89 ? -10.393 -3.960 19.262 1.00 85.62 89 ARG A C 1
ATOM 680 O O . ARG A 1 89 ? -10.870 -3.595 20.335 1.00 85.62 89 ARG A O 1
ATOM 687 N N . ILE A 1 90 ? -11.147 -4.390 18.247 1.00 86.62 90 ILE A N 1
ATOM 688 C CA . ILE A 1 90 ? -12.606 -4.557 18.344 1.00 86.62 90 ILE A CA 1
ATOM 689 C C . ILE A 1 90 ? -12.951 -5.582 19.423 1.00 86.62 90 ILE A C 1
ATOM 691 O O . ILE A 1 90 ? -13.821 -5.309 20.245 1.00 86.62 90 ILE A O 1
ATOM 695 N N . GLU A 1 91 ? -12.264 -6.723 19.445 1.00 86.31 91 GLU A N 1
ATOM 696 C CA . GLU A 1 91 ? -12.498 -7.779 20.429 1.00 86.31 91 GLU A CA 1
ATOM 697 C C . GLU A 1 91 ? -12.248 -7.287 21.858 1.00 86.31 91 GLU A C 1
ATOM 699 O O . GLU A 1 91 ? -13.101 -7.479 22.722 1.00 86.31 91 GLU A O 1
ATOM 704 N N . ARG A 1 92 ? -11.150 -6.554 22.096 1.00 86.12 92 ARG A N 1
ATOM 705 C CA . ARG A 1 92 ? -10.875 -5.923 23.399 1.00 86.12 92 ARG A CA 1
ATOM 706 C C . ARG A 1 92 ? -11.945 -4.911 23.805 1.00 86.12 92 ARG A C 1
ATOM 708 O O . ARG A 1 92 ? -12.460 -4.989 24.914 1.00 86.12 92 ARG A O 1
ATOM 715 N N . MET A 1 93 ? -12.312 -3.982 22.917 1.00 83.81 93 MET A N 1
ATOM 716 C CA . MET A 1 93 ? -13.332 -2.974 23.242 1.00 83.81 93 MET A CA 1
ATOM 717 C C . MET A 1 93 ? -14.689 -3.627 23.515 1.00 83.81 93 MET A C 1
ATOM 719 O O . MET A 1 93 ? -15.402 -3.209 24.420 1.00 83.81 93 MET A O 1
ATOM 723 N N . ARG A 1 94 ? -15.056 -4.672 22.766 1.00 84.38 94 ARG A N 1
ATOM 724 C CA . ARG A 1 94 ? -16.321 -5.382 22.976 1.00 84.38 94 ARG A CA 1
ATOM 725 C C . ARG A 1 94 ? -16.319 -6.222 24.246 1.00 84.38 94 ARG A C 1
ATOM 727 O O . ARG A 1 94 ? -17.318 -6.183 24.955 1.00 84.38 94 ARG A O 1
ATOM 734 N N . SER A 1 95 ? -15.225 -6.907 24.579 1.00 85.44 95 SER A N 1
ATOM 735 C CA . SER A 1 95 ? -15.133 -7.668 25.830 1.00 85.44 95 SER A CA 1
ATOM 736 C C . SER A 1 95 ? -15.185 -6.754 27.057 1.00 85.44 95 SER A C 1
ATOM 738 O O . SER A 1 95 ? -15.918 -7.045 27.998 1.00 85.44 95 SER A O 1
ATOM 740 N N . GLN A 1 96 ? -14.517 -5.596 27.010 1.00 82.12 96 GLN A N 1
ATOM 741 C CA . GLN A 1 96 ? -14.586 -4.573 28.062 1.00 82.12 96 GLN A CA 1
ATOM 742 C C . GLN A 1 96 ? -15.988 -3.964 28.209 1.00 82.12 96 GLN A C 1
ATOM 744 O O . GLN A 1 96 ? -16.405 -3.629 29.315 1.00 82.12 96 GLN A O 1
ATOM 749 N N . LEU A 1 97 ? -16.736 -3.845 27.109 1.00 83.56 97 LEU A N 1
ATOM 750 C CA . LEU A 1 97 ? -18.126 -3.382 27.117 1.00 83.56 97 LEU A CA 1
ATOM 751 C C . LEU A 1 97 ? -19.144 -4.497 27.435 1.00 83.56 97 LEU A C 1
ATOM 753 O O . LEU A 1 97 ? -20.335 -4.201 27.540 1.00 83.56 97 LEU A O 1
ATOM 757 N N . GLY A 1 98 ? -18.711 -5.756 27.581 1.00 79.25 98 GLY A N 1
ATOM 758 C CA . GLY A 1 98 ? -19.592 -6.910 27.797 1.00 79.25 98 GLY A CA 1
ATOM 759 C C . GLY A 1 98 ? -20.480 -7.251 26.592 1.00 79.25 98 GLY A C 1
ATOM 760 O O . GLY A 1 98 ? -21.602 -7.719 26.765 1.00 79.25 98 GLY A O 1
ATOM 761 N N . MET A 1 99 ? -20.013 -6.964 25.375 1.00 82.50 99 MET A N 1
ATOM 762 C CA . MET A 1 99 ? -20.738 -7.181 24.120 1.00 82.50 99 MET A CA 1
ATOM 763 C C . MET A 1 99 ? -20.289 -8.466 23.410 1.00 82.50 99 MET A C 1
ATOM 765 O O . MET A 1 99 ? -19.141 -8.886 23.530 1.00 82.50 99 MET A O 1
ATOM 769 N N . GLU A 1 100 ? -21.178 -9.038 22.594 1.00 78.31 100 GLU A N 1
ATOM 770 C CA . GLU A 1 100 ? -20.888 -10.226 21.777 1.00 78.31 100 GLU A CA 1
ATOM 771 C C . GLU A 1 100 ? -19.744 -9.998 20.762 1.00 78.31 100 GLU A C 1
ATOM 773 O O . GLU A 1 100 ? -19.636 -8.897 20.195 1.00 78.31 100 GLU A O 1
ATOM 778 N N . PRO A 1 101 ? -18.923 -11.028 20.461 1.00 75.31 101 PRO A N 1
ATOM 779 C CA . PRO A 1 101 ? -17.840 -10.949 19.482 1.00 75.31 101 PRO A CA 1
ATOM 780 C C . PRO A 1 101 ? -18.299 -10.448 18.107 1.00 75.31 101 PRO A C 1
ATOM 782 O O . PRO A 1 101 ? -19.427 -10.674 17.663 1.00 75.31 101 PRO A O 1
ATOM 785 N N . TRP A 1 102 ? -17.426 -9.712 17.415 1.00 78.06 102 TRP A N 1
ATOM 786 C CA . TRP A 1 102 ? -17.754 -9.171 16.097 1.00 78.06 102 TRP A CA 1
ATOM 787 C C . TRP A 1 102 ? -17.515 -10.201 14.997 1.00 78.06 102 TRP A C 1
ATOM 789 O O . TRP A 1 102 ? -16.377 -10.540 14.689 1.00 78.06 102 TRP A O 1
ATOM 799 N N . GLU A 1 103 ? -18.591 -10.648 14.353 1.00 68.75 103 GLU A N 1
ATOM 800 C CA . GLU A 1 103 ? -18.511 -11.480 13.153 1.00 68.75 103 GLU A CA 1
ATOM 801 C C . GLU A 1 103 ? -18.688 -10.636 11.888 1.00 68.75 103 GLU A C 1
ATOM 803 O O . GLU A 1 103 ? -19.747 -10.040 11.658 1.00 68.75 103 GLU A O 1
ATOM 808 N N . ASN A 1 104 ? -17.689 -10.645 11.003 1.00 67.12 104 ASN A N 1
ATOM 809 C CA . ASN A 1 104 ? -17.873 -10.122 9.655 1.00 67.12 104 ASN A CA 1
ATOM 810 C C . ASN A 1 104 ? -18.399 -11.218 8.719 1.00 67.12 104 ASN A C 1
ATOM 812 O O . ASN A 1 104 ? -17.673 -12.129 8.337 1.00 67.12 104 ASN A O 1
ATOM 816 N N . ARG A 1 105 ? -19.669 -11.106 8.315 1.00 63.19 105 ARG A N 1
ATOM 817 C CA . ARG A 1 105 ? -20.321 -12.049 7.385 1.00 63.19 105 ARG A CA 1
ATOM 818 C C . ARG A 1 105 ? -20.267 -11.627 5.914 1.00 63.19 105 ARG A C 1
ATOM 820 O O . ARG A 1 105 ? -20.775 -12.354 5.067 1.00 63.19 105 ARG A O 1
ATOM 827 N N . LYS A 1 106 ? -19.744 -10.436 5.599 1.00 63.66 106 LYS A N 1
ATOM 828 C CA . LYS A 1 106 ? -19.926 -9.807 4.277 1.00 63.66 106 LYS A CA 1
ATOM 829 C C . LYS A 1 106 ? -18.634 -9.592 3.493 1.00 63.66 106 LYS A C 1
ATOM 831 O O . LYS A 1 106 ? -18.693 -9.630 2.269 1.00 63.66 106 LYS A O 1
ATOM 836 N N . ALA A 1 107 ? -17.504 -9.355 4.157 1.00 65.88 107 ALA A N 1
ATOM 837 C CA . ALA A 1 107 ? -16.261 -9.001 3.474 1.00 65.88 107 ALA A CA 1
ATOM 838 C C . ALA A 1 107 ? -15.279 -10.187 3.406 1.00 65.88 107 ALA A C 1
ATOM 840 O O . ALA A 1 107 ? -15.053 -10.839 4.427 1.00 65.88 107 ALA A O 1
ATOM 841 N N . PRO A 1 108 ? -14.653 -10.454 2.243 1.00 68.62 108 PRO A N 1
ATOM 842 C CA . PRO A 1 108 ? -13.592 -11.450 2.131 1.00 68.62 108 PRO A CA 1
ATOM 843 C C . PRO A 1 108 ? -12.389 -11.113 3.033 1.00 68.62 108 PRO A C 1
ATOM 845 O O . PRO A 1 108 ? -12.065 -9.926 3.190 1.00 68.62 108 PRO A O 1
ATOM 848 N N . PRO A 1 109 ? -11.693 -12.127 3.585 1.00 66.06 109 PRO A N 1
ATOM 849 C CA . PRO A 1 109 ? -10.492 -11.918 4.389 1.00 66.06 109 PRO A CA 1
ATOM 850 C C . PRO A 1 109 ? -9.413 -11.199 3.566 1.00 66.06 109 PRO A C 1
ATOM 852 O O . PRO A 1 109 ? -9.220 -11.495 2.388 1.00 66.06 109 PRO A O 1
ATOM 855 N N . GLY A 1 110 ? -8.742 -10.216 4.174 1.00 65.94 110 GLY A N 1
ATOM 856 C CA . GLY A 1 110 ? -7.691 -9.419 3.523 1.00 65.94 110 GLY A CA 1
ATOM 857 C C . GLY A 1 110 ? -8.182 -8.335 2.551 1.00 65.94 110 GLY A C 1
ATOM 858 O O . GLY A 1 110 ? -7.370 -7.659 1.925 1.00 65.94 110 GLY A O 1
ATOM 859 N N . SER A 1 111 ? -9.497 -8.147 2.398 1.00 75.19 111 SER A N 1
ATOM 860 C CA . SER A 1 111 ? -10.038 -7.108 1.516 1.00 75.19 111 SER A CA 1
ATOM 861 C C . SER A 1 111 ? -9.979 -5.715 2.155 1.00 75.19 111 SER A C 1
ATOM 863 O O . SER A 1 111 ? -10.194 -5.538 3.351 1.00 75.19 111 SER A O 1
ATOM 865 N N . VAL A 1 112 ? -9.789 -4.679 1.334 1.00 76.62 112 VAL A N 1
ATOM 866 C CA . VAL A 1 112 ? -9.893 -3.273 1.777 1.00 76.62 112 VAL A CA 1
AT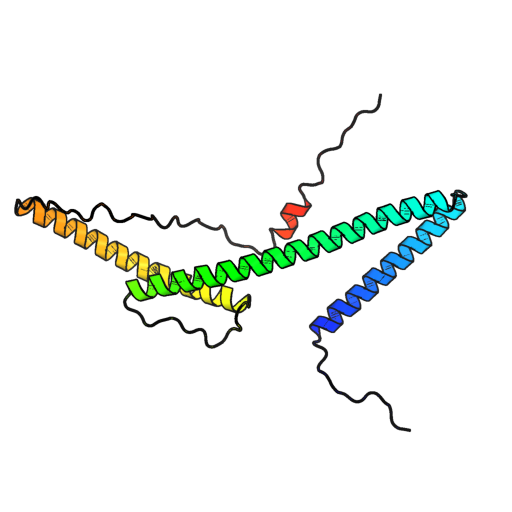OM 867 C C . VAL A 1 112 ? -11.301 -2.950 2.311 1.00 76.62 112 VAL A C 1
ATOM 869 O O . VAL A 1 112 ? -11.482 -2.059 3.137 1.00 76.62 112 VAL A O 1
ATOM 872 N N . GLU A 1 113 ? -12.319 -3.688 1.868 1.00 76.94 113 GLU A N 1
ATOM 873 C CA . GLU A 1 113 ? -13.686 -3.577 2.387 1.00 76.94 113 GLU A CA 1
ATOM 874 C C . GLU A 1 113 ? -13.794 -4.078 3.833 1.00 76.94 113 GLU A C 1
ATOM 876 O O . GLU A 1 113 ? -14.482 -3.449 4.642 1.00 76.94 113 GLU A O 1
ATOM 881 N N . LEU A 1 114 ? -13.064 -5.146 4.186 1.00 80.50 114 LEU A N 1
ATOM 882 C CA . LEU A 1 114 ? -12.939 -5.613 5.566 1.00 80.50 114 LEU A CA 1
ATOM 883 C C . LEU A 1 114 ? -12.303 -4.525 6.439 1.00 80.50 114 LEU A C 1
ATOM 885 O O . LEU A 1 114 ? -12.882 -4.183 7.469 1.00 80.50 114 LEU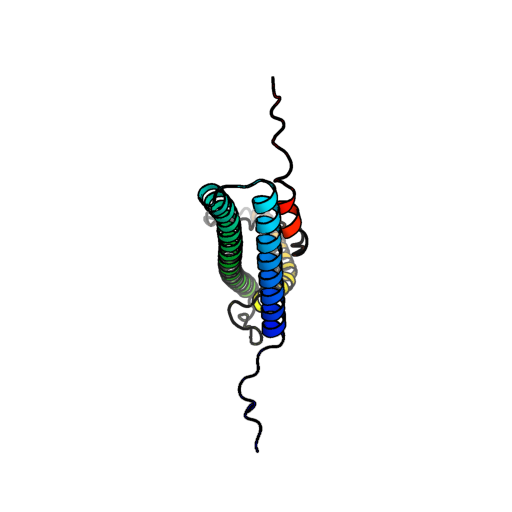 A O 1
ATOM 889 N N . LEU A 1 115 ? -11.207 -3.906 5.992 1.00 79.25 115 LEU A N 1
ATOM 890 C CA . LEU A 1 115 ? -10.571 -2.802 6.719 1.00 79.25 115 LEU A CA 1
ATOM 891 C C . LEU A 1 115 ? -11.552 -1.645 6.981 1.00 79.25 115 LEU A C 1
ATOM 893 O O . LEU A 1 115 ? -11.720 -1.220 8.120 1.00 79.25 115 LEU A O 1
ATOM 897 N N . LYS A 1 116 ? -12.296 -1.198 5.961 1.00 82.62 116 LYS A N 1
ATOM 898 C CA . LYS A 1 116 ? -13.309 -0.137 6.125 1.00 82.62 116 LYS A CA 1
ATOM 899 C C . LYS A 1 116 ? -14.419 -0.524 7.101 1.00 82.62 116 LYS A C 1
ATOM 901 O O . LYS A 1 116 ? -14.904 0.314 7.861 1.00 82.62 116 LYS A O 1
ATOM 906 N N . SER A 1 117 ? -14.846 -1.786 7.078 1.00 82.62 117 SER A N 1
ATOM 907 C CA . SER A 1 117 ? -15.856 -2.274 8.019 1.00 82.62 117 SER A CA 1
ATOM 908 C C . SER A 1 117 ? -15.333 -2.281 9.461 1.00 82.62 117 SER A C 1
ATOM 910 O O . SER A 1 117 ? -16.042 -1.807 10.348 1.00 82.62 117 SER A O 1
ATOM 912 N N . ILE A 1 118 ? -14.076 -2.690 9.671 1.00 84.50 118 ILE A N 1
ATOM 913 C CA . ILE A 1 118 ? -13.375 -2.638 10.961 1.00 84.50 118 ILE A CA 1
ATOM 914 C C . ILE A 1 118 ? -13.284 -1.193 11.458 1.00 84.50 118 ILE A C 1
ATOM 916 O O . ILE A 1 118 ? -13.702 -0.898 12.575 1.00 84.50 118 ILE A O 1
ATOM 920 N N . GLU A 1 119 ? -12.813 -0.264 10.625 1.00 85.12 119 GLU A N 1
ATOM 921 C CA . GLU A 1 119 ? -12.717 1.158 10.977 1.00 85.12 119 GLU A CA 1
ATOM 922 C C . GLU A 1 119 ? -14.075 1.743 11.374 1.00 85.12 119 GLU A C 1
ATOM 924 O O . GLU A 1 119 ? -14.187 2.473 12.363 1.00 85.12 119 GLU A O 1
ATOM 929 N N . SER A 1 120 ? -15.127 1.398 10.624 1.00 84.38 120 SER A N 1
ATOM 930 C CA . SER A 1 120 ? -16.485 1.850 10.921 1.00 84.38 120 SER A CA 1
ATOM 931 C C . SER A 1 120 ? -16.986 1.324 12.265 1.00 84.38 120 SER A C 1
ATOM 933 O O . SER A 1 120 ? -17.674 2.045 12.987 1.00 84.38 120 SER A O 1
ATOM 935 N N . GLU A 1 121 ? -16.617 0.096 12.623 1.00 84.56 121 GLU A N 1
ATOM 936 C CA . GLU A 1 121 ? -17.020 -0.525 13.877 1.00 84.56 121 GLU A CA 1
ATOM 937 C C . GLU A 1 121 ? -16.244 0.061 15.059 1.00 84.56 121 GLU A C 1
ATOM 939 O O . GLU A 1 121 ? -16.850 0.466 16.050 1.00 84.56 121 GLU A O 1
ATOM 944 N N . ILE A 1 122 ? -14.928 0.248 14.918 1.00 86.25 122 ILE A N 1
ATOM 945 C CA . ILE A 1 122 ? -14.100 0.967 15.898 1.00 86.25 122 ILE A CA 1
ATOM 946 C C . ILE A 1 122 ? -14.658 2.374 16.144 1.00 86.25 122 ILE A C 1
ATOM 948 O O . ILE A 1 122 ? -14.715 2.830 17.286 1.00 86.25 122 ILE A O 1
ATOM 952 N N . LYS A 1 123 ? -15.103 3.070 15.091 1.00 88.31 123 LYS A N 1
ATOM 953 C CA . LYS A 1 123 ? -15.695 4.408 15.209 1.00 88.31 123 LYS A CA 1
ATOM 954 C C . LYS A 1 123 ? -17.001 4.407 16.013 1.00 88.31 123 LYS A C 1
ATOM 956 O O . LYS A 1 123 ? -17.252 5.376 16.722 1.00 88.31 123 LYS A O 1
ATOM 961 N N . LYS A 1 124 ? -17.811 3.347 15.926 1.00 87.06 124 LYS A N 1
ATOM 962 C CA . LYS A 1 124 ? -19.043 3.199 16.725 1.00 87.06 124 LYS A CA 1
ATOM 963 C C . LYS A 1 124 ? -18.761 2.822 18.175 1.00 87.06 124 LYS A C 1
ATOM 965 O O . LYS A 1 124 ? -19.443 3.316 19.064 1.00 87.06 124 LYS A O 1
ATOM 970 N N . LEU A 1 125 ? -17.774 1.957 18.409 1.00 85.12 125 LEU A N 1
ATOM 971 C CA . LEU A 1 125 ? -17.413 1.503 19.754 1.00 85.12 125 LEU A CA 1
ATOM 972 C C . LEU A 1 125 ? -16.723 2.601 20.567 1.00 85.12 125 LEU A C 1
ATOM 974 O O . LEU A 1 125 ? -16.903 2.658 21.777 1.00 85.12 125 LEU A O 1
ATOM 978 N N . ARG A 1 126 ? -15.983 3.503 19.910 1.00 87.31 126 ARG A N 1
ATOM 979 C CA . ARG A 1 126 ? -15.244 4.592 20.562 1.00 87.31 126 ARG A CA 1
ATOM 980 C C . ARG A 1 126 ? -16.077 5.435 21.544 1.00 87.31 126 ARG A C 1
ATOM 982 O O . ARG A 1 126 ? -15.677 5.488 22.700 1.00 87.31 126 ARG A O 1
ATOM 989 N N . PRO A 1 127 ? -17.214 6.050 21.160 1.00 88.12 127 PRO A N 1
ATOM 990 C CA . PRO A 1 127 ? -17.990 6.865 22.097 1.00 88.12 127 PRO A CA 1
ATOM 991 C C . PRO A 1 127 ? -18.567 6.052 23.263 1.00 88.12 127 PRO A C 1
ATOM 993 O O . PRO A 1 127 ? -18.667 6.565 24.370 1.00 88.12 127 PRO A O 1
ATOM 996 N N . LEU A 1 128 ? -18.925 4.781 23.040 1.00 85.94 128 LEU A N 1
ATOM 997 C CA . LEU A 1 128 ? -19.421 3.903 24.107 1.00 85.94 128 LEU A CA 1
ATOM 998 C C . LEU A 1 128 ? -18.314 3.568 25.107 1.00 85.94 128 LEU A C 1
ATOM 1000 O O . LEU A 1 128 ? -18.545 3.560 26.313 1.00 85.94 128 LEU A O 1
ATOM 1004 N N . TYR A 1 129 ? -17.113 3.316 24.593 1.00 83.06 129 TYR A N 1
ATOM 1005 C CA . TYR A 1 129 ? -15.935 3.053 25.401 1.00 83.06 129 TYR A CA 1
ATOM 1006 C C . TYR A 1 129 ? -15.527 4.282 26.223 1.00 83.06 129 TYR A C 1
ATOM 1008 O O . TYR A 1 129 ? -15.327 4.170 27.427 1.00 83.06 129 TYR A O 1
ATOM 1016 N N . GLU A 1 130 ? -15.491 5.464 25.603 1.00 86.81 130 GLU A N 1
ATOM 1017 C CA . GLU A 1 130 ? -15.191 6.731 26.284 1.00 86.81 130 GLU A CA 1
ATOM 1018 C C . GLU A 1 130 ? -16.223 7.054 27.375 1.00 86.81 130 GLU A C 1
ATOM 1020 O O . GLU A 1 130 ? -15.837 7.418 28.483 1.00 86.81 130 GLU A O 1
ATOM 1025 N N . ALA A 1 131 ? -17.519 6.853 27.108 1.00 87.81 131 ALA A N 1
ATOM 1026 C CA . ALA A 1 131 ? -18.569 7.055 28.107 1.00 87.81 131 ALA A CA 1
ATOM 1027 C C . ALA A 1 131 ? -18.410 6.106 29.306 1.00 87.81 131 ALA A C 1
ATOM 1029 O O . ALA A 1 131 ? -18.460 6.544 30.452 1.00 87.81 131 ALA A O 1
ATOM 1030 N N . ARG A 1 132 ? -18.147 4.816 29.056 1.00 86.06 132 ARG A N 1
ATOM 1031 C CA . ARG A 1 132 ? -17.886 3.843 30.129 1.00 86.06 132 ARG A CA 1
ATOM 1032 C C . ARG A 1 132 ? -16.643 4.177 30.937 1.00 86.06 132 ARG A C 1
ATOM 1034 O O . ARG A 1 132 ? -16.651 4.003 32.150 1.00 86.06 132 ARG A O 1
ATOM 1041 N N . GLN A 1 133 ? -15.592 4.654 30.284 1.00 86.00 133 GLN A N 1
ATOM 1042 C CA . GLN A 1 133 ? -14.364 5.021 30.971 1.00 86.00 133 GLN A CA 1
ATOM 1043 C C . GLN A 1 133 ? -14.560 6.266 31.847 1.00 86.00 133 GLN A C 1
ATOM 1045 O O . GLN A 1 133 ? -14.083 6.286 32.977 1.00 86.00 133 GLN A O 1
ATOM 1050 N N . GLN A 1 134 ? -15.340 7.247 31.385 1.00 88.06 134 GLN A N 1
ATOM 1051 C CA . GLN A 1 134 ? -15.737 8.398 32.204 1.00 88.06 134 GLN A CA 1
ATOM 1052 C C . GLN A 1 134 ? -16.603 7.990 33.402 1.00 88.06 134 GLN A C 1
ATOM 1054 O O . GLN A 1 134 ? -16.395 8.493 34.502 1.00 88.06 134 GLN A O 1
ATOM 1059 N N . GLU A 1 135 ? -17.551 7.064 33.220 1.00 87.25 135 GLU A N 1
ATOM 1060 C CA . GLU A 1 135 ? -18.341 6.515 34.331 1.00 87.25 135 GLU A CA 1
ATOM 1061 C C . GLU A 1 135 ? -17.441 5.828 35.369 1.00 87.25 135 GLU A C 1
ATOM 1063 O O . GLU A 1 135 ? -17.603 6.043 36.568 1.00 87.25 135 GLU A O 1
ATOM 1068 N N . GLN A 1 136 ? -16.473 5.023 34.920 1.00 86.75 136 GLN A N 1
ATOM 1069 C CA . GLN A 1 136 ? -15.517 4.361 35.809 1.00 86.75 136 GLN A CA 1
ATOM 1070 C C . GLN A 1 136 ? -14.654 5.367 36.571 1.00 86.75 136 GLN A C 1
ATOM 1072 O O . GLN A 1 136 ? -14.485 5.216 37.776 1.00 86.75 136 GLN A O 1
ATOM 1077 N N . GLU A 1 137 ? -14.149 6.400 35.901 1.00 90.88 137 GLU A N 1
ATOM 1078 C CA . GLU A 1 137 ? -13.335 7.447 36.524 1.00 90.88 137 GLU A CA 1
ATOM 1079 C C . GLU A 1 137 ? -14.122 8.208 37.600 1.00 90.88 137 GLU A C 1
ATOM 1081 O O . GLU A 1 137 ? -13.634 8.375 38.715 1.00 90.88 137 GLU A O 1
ATOM 1086 N N . GLN A 1 138 ? -15.380 8.566 37.323 1.00 91.19 138 GLN A N 1
ATOM 1087 C CA . GLN A 1 138 ? -16.257 9.210 38.308 1.00 91.19 138 GLN A CA 1
ATOM 1088 C C . GLN A 1 138 ? -16.549 8.309 39.512 1.00 91.19 138 GLN A C 1
ATOM 1090 O O . GLN A 1 138 ? -16.584 8.782 40.647 1.00 91.19 138 GLN A O 1
ATOM 1095 N N . LEU A 1 139 ? -16.769 7.010 39.288 1.00 89.31 139 LEU A N 1
ATOM 1096 C CA . LEU A 1 139 ? -16.992 6.053 40.373 1.00 89.31 139 LEU A CA 1
ATOM 1097 C C . LEU A 1 139 ? -15.736 5.852 41.222 1.00 89.31 139 LEU A C 1
ATOM 1099 O O . LEU A 1 139 ? -15.846 5.760 42.443 1.00 89.31 139 LEU A O 1
ATOM 1103 N N . ILE A 1 140 ? -14.557 5.810 40.597 1.00 91.00 140 ILE A N 1
ATOM 1104 C CA . ILE A 1 140 ? -13.273 5.749 41.302 1.00 91.00 140 ILE A CA 1
ATOM 1105 C C . ILE A 1 140 ? -13.090 7.007 42.150 1.00 91.00 140 ILE A C 1
ATOM 1107 O O . ILE A 1 140 ? -12.811 6.888 43.337 1.00 91.00 140 ILE A O 1
ATOM 1111 N N . GLU A 1 141 ? -13.333 8.196 41.596 1.00 90.50 141 GLU A N 1
ATOM 1112 C CA . GLU A 1 141 ? -13.227 9.452 42.345 1.00 90.50 141 GLU A CA 1
ATOM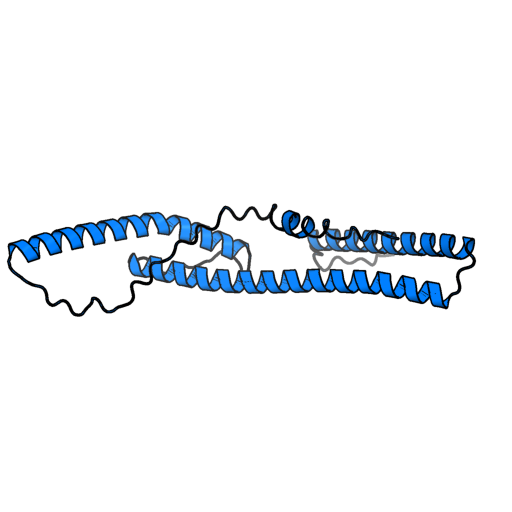 1113 C C . GLU A 1 141 ? -14.187 9.474 43.548 1.00 90.50 141 GLU A C 1
ATOM 1115 O O . GLU A 1 141 ? -13.807 9.843 44.661 1.00 90.50 141 GLU A O 1
ATOM 1120 N N . GLN A 1 142 ? -15.430 9.016 43.366 1.00 90.12 142 GLN A N 1
ATOM 1121 C CA . GLN A 1 142 ? -16.393 8.890 44.463 1.00 90.12 142 GLN A CA 1
ATOM 1122 C C . GLN A 1 142 ? -15.945 7.873 45.519 1.00 90.12 142 GLN A C 1
ATOM 1124 O O . GLN A 1 142 ? -16.109 8.124 46.716 1.00 90.12 142 GLN A O 1
ATOM 1129 N N . LEU A 1 143 ? -15.375 6.739 45.105 1.00 87.88 143 LEU A N 1
ATOM 1130 C CA . LEU A 1 143 ? -14.822 5.738 46.016 1.00 87.88 143 LEU A CA 1
ATOM 1131 C C . LEU A 1 143 ? -13.642 6.297 46.807 1.00 87.88 143 LEU A C 1
ATOM 1133 O O . LEU A 1 143 ? -13.621 6.140 48.024 1.00 87.88 143 LEU A O 1
ATOM 1137 N N . GLU A 1 144 ? -12.715 7.004 46.163 1.00 86.50 144 GLU A N 1
ATOM 1138 C CA . GLU A 1 144 ? -11.583 7.656 46.827 1.00 86.50 144 GLU A CA 1
ATOM 1139 C C . GLU A 1 144 ? -12.066 8.682 47.862 1.00 86.50 144 GLU A C 1
ATOM 1141 O O . GLU A 1 144 ? -11.607 8.684 49.008 1.00 86.50 144 GLU A O 1
ATOM 1146 N N . GLN A 1 145 ? -13.061 9.502 47.508 1.00 86.38 145 GLN A N 1
ATOM 1147 C CA . GLN A 1 145 ? -13.675 10.461 48.430 1.00 86.38 145 GLN A CA 1
ATOM 1148 C C . GLN A 1 145 ? -14.344 9.770 49.629 1.00 86.38 145 GLN A C 1
ATOM 1150 O O . GLN A 1 145 ? -14.235 10.244 50.764 1.00 86.38 145 GLN A O 1
ATOM 1155 N N . LEU A 1 146 ? -15.046 8.656 49.407 1.00 86.50 146 LEU A N 1
ATOM 1156 C CA . LEU A 1 146 ? -15.673 7.880 50.480 1.00 86.50 146 LEU A CA 1
ATOM 1157 C C . LEU A 1 146 ? -14.631 7.181 51.361 1.00 86.50 146 LEU A C 1
ATOM 1159 O O . LEU A 1 146 ? -14.755 7.233 52.584 1.00 86.50 146 LEU A O 1
ATOM 1163 N N . SER A 1 147 ? -13.592 6.593 50.765 1.00 85.69 147 SER A N 1
ATOM 1164 C CA . SER A 1 147 ? -12.482 5.942 51.470 1.00 85.69 147 SER A CA 1
ATOM 1165 C C . SER A 1 147 ? -11.764 6.929 52.385 1.00 85.69 147 SER A C 1
ATOM 1167 O O . SER A 1 147 ? -11.579 6.658 53.573 1.00 85.69 147 SER A O 1
ATOM 1169 N N . TYR A 1 148 ? -11.470 8.127 51.867 1.00 83.81 148 TYR A N 1
ATOM 1170 C CA . TYR A 1 148 ? -10.883 9.220 52.635 1.00 83.81 148 TYR A CA 1
ATOM 1171 C C . TYR A 1 148 ? -11.754 9.611 53.836 1.00 83.81 148 TYR A C 1
ATOM 1173 O O . TYR A 1 148 ? -11.268 9.721 54.960 1.00 83.81 148 TYR A O 1
ATOM 1181 N N . ARG A 1 149 ? -13.069 9.770 53.630 1.00 84.06 149 ARG A N 1
ATOM 1182 C CA . ARG A 1 149 ? -14.011 10.126 54.708 1.00 84.06 149 ARG A CA 1
ATOM 1183 C C . ARG A 1 149 ? -14.152 9.044 55.775 1.00 84.06 149 ARG A C 1
ATOM 1185 O O . ARG A 1 149 ? -14.445 9.373 56.922 1.00 84.06 149 ARG A O 1
ATOM 1192 N N . LEU A 1 150 ? -13.995 7.779 55.397 1.00 83.31 150 LEU A N 1
ATOM 1193 C CA . LEU A 1 150 ? -14.079 6.636 56.304 1.00 83.31 150 LEU A CA 1
ATOM 1194 C C . LEU A 1 150 ? -12.749 6.339 57.014 1.00 83.31 150 LEU A C 1
ATOM 1196 O O . LEU A 1 150 ? -12.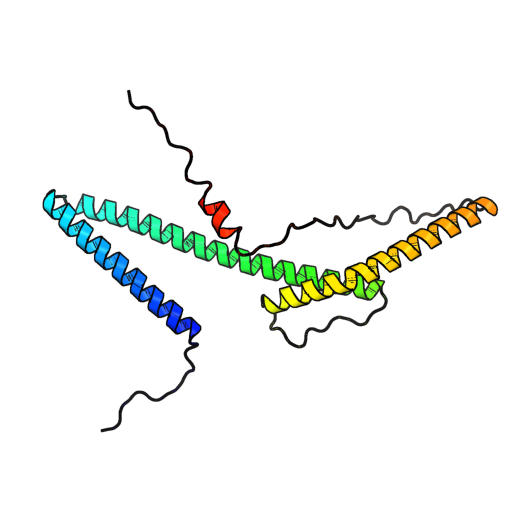721 5.473 57.885 1.00 83.31 150 LEU A O 1
ATOM 1200 N N . GLY A 1 151 ? -11.666 7.054 56.681 1.00 76.38 151 GLY A N 1
ATOM 1201 C CA . GLY A 1 151 ? -10.334 6.812 57.241 1.00 76.38 151 GLY A CA 1
ATOM 1202 C C . GLY A 1 151 ? -9.739 5.469 56.811 1.00 76.38 151 GLY A C 1
ATOM 1203 O O . GLY A 1 151 ? -8.870 4.936 57.495 1.00 76.38 151 GLY A O 1
ATOM 1204 N N . ILE A 1 152 ? -10.234 4.908 55.705 1.00 71.38 152 ILE A N 1
ATOM 1205 C CA . ILE A 1 152 ? -9.708 3.683 55.114 1.00 71.38 152 ILE A CA 1
ATOM 1206 C C . ILE A 1 152 ? -8.586 4.125 54.175 1.00 71.38 152 ILE A C 1
ATOM 1208 O O . ILE A 1 152 ? -8.834 4.587 53.060 1.00 71.38 152 ILE A O 1
ATOM 1212 N N . GLU A 1 153 ? -7.344 4.049 54.649 1.00 61.38 153 GLU A N 1
ATOM 1213 C CA . GLU A 1 153 ? -6.180 4.084 53.766 1.00 61.38 153 GLU A CA 1
ATOM 1214 C C . GLU A 1 153 ? -6.146 2.745 53.022 1.00 61.38 153 GLU A C 1
ATOM 1216 O O . GLU A 1 153 ? -5.723 1.727 53.568 1.00 61.38 153 GLU A O 1
ATOM 1221 N N . GLU A 1 154 ? -6.666 2.707 51.794 1.00 56.75 154 GLU A N 1
ATOM 1222 C CA . GLU A 1 154 ? -6.471 1.540 50.939 1.00 56.75 154 GLU A CA 1
ATOM 1223 C C . GLU A 1 154 ? -4.984 1.429 50.574 1.00 56.75 154 GLU A C 1
ATOM 1225 O O . GLU A 1 154 ? -4.478 2.113 49.681 1.00 56.75 154 GLU A O 1
ATOM 1230 N N . GLU A 1 155 ? -4.279 0.514 51.236 1.00 50.09 155 GLU A N 1
ATOM 1231 C CA . GLU A 1 155 ? -3.071 -0.098 50.695 1.00 50.09 155 GLU A CA 1
ATOM 1232 C C . GLU A 1 155 ? -3.503 -0.958 49.493 1.00 50.09 155 GLU A C 1
ATOM 1234 O O . GLU A 1 155 ? -3.796 -2.143 49.621 1.00 50.09 155 GLU A O 1
ATOM 1239 N N . ASN A 1 156 ? -3.661 -0.331 48.323 1.00 49.84 156 ASN A N 1
ATOM 1240 C CA . ASN A 1 156 ? -4.093 -1.009 47.103 1.00 49.84 156 ASN A CA 1
ATOM 1241 C C . ASN A 1 156 ? -2.861 -1.451 46.277 1.00 49.84 156 ASN A C 1
ATOM 1243 O O . ASN A 1 156 ? -2.235 -0.614 45.616 1.00 49.84 156 ASN A O 1
ATOM 1247 N N . PRO A 1 157 ? -2.484 -2.749 46.266 1.00 44.31 157 PRO A N 1
ATOM 1248 C CA . PRO A 1 157 ? -1.325 -3.247 45.518 1.00 44.31 157 PRO A CA 1
ATOM 1249 C C . PRO A 1 157 ? -1.535 -3.295 43.990 1.00 44.31 157 PRO A C 1
ATOM 1251 O O . PRO A 1 157 ? -0.635 -3.708 43.263 1.00 44.31 157 PRO A O 1
ATOM 1254 N N . ALA A 1 158 ? -2.689 -2.867 43.464 1.00 46.47 158 ALA A N 1
ATOM 1255 C CA . ALA A 1 158 ? -3.007 -2.962 42.036 1.00 46.47 158 ALA A CA 1
ATOM 1256 C C . ALA A 1 158 ? -2.489 -1.798 41.165 1.00 46.47 158 ALA A C 1
ATOM 1258 O O . ALA A 1 158 ? -2.680 -1.820 39.950 1.00 46.47 158 ALA A O 1
ATOM 1259 N N . ARG A 1 159 ? -1.762 -0.813 41.721 1.00 47.28 159 ARG A N 1
ATOM 1260 C CA . ARG A 1 159 ? -1.111 0.262 40.931 1.00 47.28 159 ARG A CA 1
ATOM 1261 C C . ARG A 1 159 ? 0.039 -0.217 40.019 1.00 47.28 159 ARG A C 1
ATOM 1263 O O . ARG A 1 159 ? 0.703 0.606 39.398 1.00 47.28 159 ARG A O 1
ATOM 1270 N N . GLY A 1 160 ? 0.279 -1.526 39.933 1.00 39.69 160 GLY A N 1
ATOM 1271 C CA . GLY A 1 160 ? 1.353 -2.143 39.152 1.00 39.69 160 GLY A CA 1
ATOM 1272 C C . GLY A 1 160 ? 0.930 -2.860 37.866 1.00 39.69 160 GLY A C 1
ATOM 1273 O O . GLY A 1 160 ? 1.718 -3.665 37.382 1.00 39.69 160 GLY A O 1
ATOM 1274 N N . CYS A 1 161 ? -0.270 -2.641 37.315 1.00 37.09 161 CYS A N 1
ATOM 1275 C CA . CYS A 1 161 ? -0.644 -3.248 36.030 1.00 37.09 161 CYS A CA 1
ATOM 1276 C C . CYS A 1 161 ? -0.881 -2.180 34.959 1.00 37.09 161 CYS A C 1
ATOM 1278 O O . CYS A 1 161 ? -1.987 -1.679 34.790 1.00 37.09 161 CYS A O 1
ATOM 1280 N N . ASP A 1 162 ? 0.223 -1.824 34.301 1.00 39.72 162 ASP A N 1
ATOM 1281 C CA . ASP A 1 162 ? 0.346 -1.269 32.955 1.00 39.72 162 ASP A CA 1
ATOM 1282 C C . ASP A 1 162 ? -0.808 -0.387 32.472 1.00 39.72 162 ASP A C 1
ATOM 1284 O O . ASP A 1 162 ? -1.669 -0.782 31.682 1.00 39.72 162 ASP A O 1
ATOM 1288 N N . ASP A 1 163 ? -0.715 0.880 32.868 1.00 38.84 163 ASP A N 1
ATOM 1289 C CA . ASP A 1 163 ? -1.329 2.011 32.187 1.00 38.84 163 ASP A CA 1
ATOM 1290 C C . ASP A 1 163 ? -0.687 2.154 30.791 1.00 38.84 163 ASP A C 1
ATOM 1292 O O . ASP A 1 163 ? 0.100 3.062 30.508 1.00 38.84 163 ASP A O 1
ATOM 1296 N N . VAL A 1 164 ? -0.990 1.217 29.884 1.00 42.19 164 VAL A N 1
ATOM 1297 C CA . VAL A 1 164 ? -0.796 1.427 28.450 1.00 42.19 164 VAL A CA 1
ATOM 1298 C C . VAL A 1 164 ? -1.876 2.411 28.042 1.00 42.19 164 VAL A C 1
ATOM 1300 O O . VAL A 1 164 ? -2.913 2.042 27.488 1.00 42.19 164 VAL A O 1
ATOM 1303 N N . ARG A 1 165 ? -1.620 3.690 28.337 1.00 36.22 165 ARG A N 1
ATOM 1304 C CA . ARG A 1 165 ? -2.289 4.819 27.704 1.00 36.22 165 ARG A CA 1
ATOM 1305 C C . ARG A 1 165 ? -2.385 4.479 26.229 1.00 36.22 165 ARG A C 1
ATOM 1307 O O . ARG A 1 165 ? -1.370 4.426 25.532 1.00 36.22 165 ARG A O 1
ATOM 1314 N N . ILE A 1 166 ? -3.597 4.200 25.758 1.00 41.94 166 ILE A N 1
ATOM 1315 C CA . ILE A 1 166 ? -3.854 4.052 24.334 1.00 41.94 166 ILE A CA 1
ATOM 1316 C C . ILE A 1 166 ? -3.587 5.439 23.769 1.00 41.94 166 ILE A C 1
ATOM 1318 O O . ILE A 1 166 ? -4.442 6.322 23.821 1.00 41.94 166 ILE A O 1
ATOM 1322 N N . ILE A 1 167 ? -2.361 5.656 23.291 1.00 35.06 167 ILE A N 1
ATOM 1323 C CA . ILE A 1 167 ? -2.015 6.834 22.518 1.00 35.06 167 ILE A CA 1
ATOM 1324 C C . ILE A 1 167 ? -2.926 6.750 21.303 1.00 35.06 167 ILE A C 1
ATOM 1326 O O . ILE A 1 167 ? -2.705 5.964 20.379 1.00 35.06 167 ILE A O 1
ATOM 1330 N N . PHE A 1 168 ? -4.001 7.534 21.325 1.00 37.25 168 PHE A N 1
ATOM 1331 C CA . PHE A 1 168 ? -4.746 7.855 20.130 1.00 37.25 168 PHE A CA 1
ATOM 1332 C C . PHE A 1 168 ? -3.786 8.648 19.255 1.00 37.25 168 PHE A C 1
ATOM 1334 O O . PHE A 1 168 ? -3.729 9.874 19.316 1.00 37.25 168 PHE A O 1
ATOM 1341 N N . VAL A 1 169 ? -2.994 7.936 18.451 1.00 37.66 169 VAL A N 1
ATOM 1342 C CA . VAL A 1 169 ? -2.331 8.536 17.306 1.00 37.66 169 VAL A CA 1
ATOM 1343 C C . VAL A 1 169 ? -3.477 9.027 16.442 1.00 37.66 169 VAL A C 1
ATOM 1345 O O . VAL A 1 169 ? -4.188 8.250 15.802 1.00 37.66 169 VAL A O 1
ATOM 1348 N N . HIS A 1 170 ? -3.729 10.327 16.539 1.00 32.28 170 HIS A N 1
ATOM 1349 C CA . HIS A 1 170 ? -4.620 11.047 15.663 1.00 32.28 170 HIS A CA 1
ATOM 1350 C C . HIS A 1 170 ? -4.011 10.882 14.274 1.00 32.28 170 HIS A C 1
ATOM 1352 O O . HIS A 1 170 ? -3.074 11.585 13.911 1.00 32.28 170 HIS A O 1
ATOM 1358 N N . HIS A 1 171 ? -4.437 9.850 13.546 1.00 31.91 171 HIS A N 1
ATOM 1359 C CA . HIS A 1 171 ? -4.083 9.720 12.150 1.00 31.91 171 HIS A CA 1
ATOM 1360 C C . HIS A 1 171 ? -4.898 10.793 11.432 1.00 31.91 171 HIS A C 1
ATOM 1362 O O . HIS A 1 171 ? -6.126 10.667 11.384 1.00 31.91 171 HIS A O 1
ATOM 1368 N N . PRO A 1 172 ? -4.257 11.883 10.958 1.00 35.72 172 PRO A N 1
ATOM 1369 C CA . PRO A 1 172 ? -4.963 12.866 10.165 1.00 35.72 172 PRO A CA 1
ATOM 1370 C C . PRO A 1 172 ? -5.527 12.121 8.962 1.00 35.72 172 PRO A C 1
ATOM 1372 O O . PRO A 1 172 ? -4.859 11.245 8.409 1.00 35.72 172 PRO A O 1
ATOM 1375 N N . GLU A 1 173 ? -6.783 12.425 8.652 1.00 35.94 173 GLU A N 1
ATOM 1376 C CA . GLU A 1 173 ? -7.571 11.906 7.540 1.00 35.94 173 GLU A CA 1
ATOM 1377 C C . GLU A 1 173 ? -6.701 11.274 6.446 1.00 35.94 173 GLU A C 1
ATOM 1379 O O . GLU A 1 173 ? -5.993 11.966 5.710 1.00 35.94 173 GLU A O 1
ATOM 1384 N N . TYR A 1 174 ? -6.741 9.939 6.352 1.00 40.72 174 TYR A N 1
ATOM 1385 C CA . TYR A 1 174 ? -6.137 9.186 5.256 1.00 40.72 174 TYR A CA 1
ATOM 1386 C C . TYR A 1 174 ? -6.895 9.515 3.967 1.00 40.72 174 TYR A C 1
ATOM 1388 O O . TYR A 1 174 ? -7.742 8.770 3.475 1.00 40.72 174 TYR A O 1
ATOM 1396 N N . ASN A 1 175 ? -6.591 10.677 3.399 1.00 37.81 175 ASN A N 1
ATOM 1397 C CA . ASN A 1 175 ? -6.951 11.019 2.044 1.00 37.81 175 ASN A CA 1
ATOM 1398 C C . ASN A 1 175 ? -6.049 10.183 1.127 1.00 37.81 175 ASN A C 1
ATOM 1400 O O . ASN A 1 175 ? -4.935 10.579 0.776 1.00 37.81 175 ASN A O 1
ATOM 1404 N N . MET A 1 176 ? -6.534 8.992 0.761 1.00 42.25 176 MET A N 1
ATOM 1405 C CA . MET A 1 176 ? -5.875 8.053 -0.158 1.00 42.25 176 MET A CA 1
ATOM 1406 C C . MET A 1 176 ? -5.499 8.683 -1.515 1.00 42.25 176 MET A C 1
ATOM 1408 O O . MET A 1 176 ? -4.760 8.073 -2.279 1.00 42.25 176 MET A O 1
ATOM 1412 N N . LYS A 1 177 ? -5.952 9.907 -1.829 1.00 42.41 177 LYS A N 1
ATOM 1413 C CA . LYS A 1 177 ? -5.568 10.625 -3.052 1.00 42.41 177 LYS A CA 1
ATOM 1414 C C . LYS A 1 177 ? -4.321 11.504 -2.912 1.00 42.41 177 LYS A C 1
ATOM 1416 O O . LYS A 1 177 ? -3.735 11.849 -3.933 1.00 42.41 177 LYS A O 1
ATOM 1421 N N . THR A 1 178 ? -3.872 11.852 -1.704 1.00 40.81 178 THR A N 1
ATOM 1422 C CA . THR A 1 178 ? -2.843 12.903 -1.539 1.00 40.81 178 THR A CA 1
ATOM 1423 C C . THR A 1 178 ? -1.435 12.361 -1.277 1.00 40.81 178 THR A C 1
ATOM 1425 O O . THR A 1 178 ? -0.451 13.041 -1.568 1.00 40.81 178 THR A O 1
ATOM 1428 N N . ARG A 1 179 ? -1.292 11.117 -0.798 1.00 36.19 179 ARG A N 1
ATOM 1429 C CA . ARG A 1 179 ? 0.028 10.560 -0.435 1.00 36.19 179 ARG A CA 1
ATOM 1430 C C . ARG A 1 179 ? 0.852 10.076 -1.638 1.00 36.19 179 ARG A C 1
ATOM 1432 O O . ARG A 1 179 ? 2.075 10.170 -1.603 1.00 36.19 179 ARG A O 1
ATOM 1439 N N . ALA A 1 180 ? 0.195 9.685 -2.733 1.00 40.25 180 ALA A N 1
ATOM 1440 C CA . ALA A 1 180 ? 0.864 9.354 -3.996 1.00 40.25 180 ALA A CA 1
ATOM 1441 C C . ALA A 1 180 ? 1.455 10.589 -4.709 1.00 40.25 180 ALA A C 1
ATOM 1443 O O . ALA A 1 180 ? 2.410 10.470 -5.472 1.00 40.25 180 ALA A O 1
ATOM 1444 N N . VAL A 1 181 ? 0.933 11.791 -4.437 1.00 44.34 181 VAL A N 1
ATOM 1445 C CA . VAL A 1 181 ? 1.410 13.032 -5.075 1.00 44.34 181 VAL A CA 1
ATOM 1446 C C . VAL A 1 181 ? 2.571 13.654 -4.291 1.00 44.34 181 VAL A C 1
ATOM 1448 O O . VAL A 1 181 ? 3.491 14.216 -4.884 1.00 44.34 181 VAL A O 1
ATOM 1451 N N . MET A 1 182 ? 2.593 13.504 -2.963 1.00 35.97 182 MET A N 1
ATOM 1452 C CA . MET A 1 182 ? 3.601 14.164 -2.124 1.00 35.97 182 MET A CA 1
ATOM 1453 C C . MET A 1 182 ? 4.978 13.477 -2.151 1.00 35.97 182 MET A C 1
ATOM 1455 O O . MET A 1 182 ? 5.992 14.164 -2.057 1.00 35.97 182 MET A O 1
ATOM 1459 N N . HIS A 1 183 ? 5.044 12.159 -2.383 1.00 38.56 183 HIS A N 1
ATOM 1460 C CA . HIS A 1 183 ? 6.326 11.465 -2.585 1.00 38.56 183 HIS A CA 1
ATOM 1461 C C . HIS A 1 183 ? 6.911 11.637 -3.999 1.00 38.56 183 HIS A C 1
ATOM 1463 O O . HIS A 1 183 ? 8.108 11.428 -4.185 1.00 38.56 183 HIS A O 1
ATOM 1469 N N . MET A 1 184 ? 6.119 12.097 -4.977 1.00 40.44 184 MET A N 1
ATOM 1470 C CA . MET A 1 184 ? 6.621 12.423 -6.321 1.00 40.44 184 MET A CA 1
ATOM 1471 C C . MET A 1 184 ? 7.146 13.860 -6.461 1.00 40.44 184 MET A C 1
ATOM 1473 O O . MET A 1 184 ? 7.846 14.160 -7.426 1.00 40.44 184 MET A O 1
ATOM 1477 N N . LEU A 1 185 ? 6.883 14.750 -5.497 1.00 38.62 185 LEU A N 1
ATOM 1478 C CA . LEU A 1 185 ? 7.327 16.151 -5.558 1.00 38.62 185 LEU A CA 1
ATOM 1479 C C . LEU A 1 185 ? 8.619 16.450 -4.776 1.00 38.62 185 LEU A C 1
ATOM 1481 O O . LEU A 1 185 ? 9.150 17.550 -4.894 1.00 38.62 185 LEU A O 1
ATOM 1485 N N . SER A 1 186 ? 9.185 15.484 -4.043 1.00 40.97 186 SER A N 1
ATOM 1486 C CA . SER A 1 186 ? 10.440 15.689 -3.294 1.00 40.97 186 SER A CA 1
ATOM 1487 C C . SER A 1 186 ? 11.718 15.402 -4.105 1.00 40.97 186 SER A C 1
ATOM 1489 O O . SER A 1 186 ? 12.808 15.787 -3.692 1.00 40.97 186 SER A O 1
ATOM 1491 N N . PHE A 1 187 ? 11.616 14.825 -5.309 1.00 39.44 187 PHE A N 1
ATOM 1492 C CA . PHE A 1 187 ? 12.786 14.517 -6.153 1.00 39.44 187 PHE A CA 1
ATOM 1493 C C . PHE A 1 187 ? 13.149 15.596 -7.188 1.00 39.44 187 PHE A C 1
ATOM 1495 O O . PHE A 1 187 ? 13.972 15.364 -8.073 1.00 39.44 187 PHE A O 1
ATOM 1502 N N . ARG A 1 188 ? 12.576 16.800 -7.079 1.00 43.91 188 ARG A N 1
ATOM 1503 C CA . ARG A 1 188 ? 12.858 17.926 -7.983 1.00 43.91 188 ARG A CA 1
ATOM 1504 C C . ARG A 1 188 ? 13.475 19.098 -7.221 1.00 43.91 188 ARG A C 1
ATOM 1506 O O . ARG A 1 188 ? 12.902 20.175 -7.140 1.00 43.91 188 ARG A O 1
ATOM 1513 N N . GLY A 1 189 ? 14.641 18.876 -6.617 1.00 41.56 189 GLY A N 1
ATOM 1514 C CA . GLY A 1 189 ? 15.307 19.935 -5.860 1.00 41.56 189 GLY A CA 1
ATOM 1515 C C . GLY A 1 189 ? 16.644 19.549 -5.249 1.00 41.56 189 GLY A C 1
ATOM 1516 O O . GLY A 1 189 ? 16.797 19.682 -4.042 1.00 41.56 189 GLY A O 1
ATOM 1517 N N . ARG A 1 190 ? 17.603 19.071 -6.051 1.00 47.06 190 ARG A N 1
ATOM 1518 C CA . ARG A 1 190 ? 19.047 19.173 -5.757 1.00 47.06 190 ARG A CA 1
ATOM 1519 C C . ARG A 1 190 ? 19.854 18.800 -6.999 1.00 47.06 190 ARG A C 1
ATOM 1521 O O . ARG A 1 190 ? 19.867 17.647 -7.410 1.00 47.06 190 ARG A O 1
ATOM 1528 N N . GLY A 1 191 ? 20.489 19.802 -7.599 1.00 36.56 191 GLY A N 1
ATOM 1529 C CA . GLY A 1 191 ? 21.335 19.637 -8.779 1.00 36.56 191 GLY A CA 1
ATOM 1530 C C . GLY A 1 191 ? 21.681 20.952 -9.476 1.00 36.56 191 GLY A C 1
ATOM 1531 O O . GLY A 1 191 ? 21.653 21.000 -10.697 1.00 36.56 191 GLY A O 1
ATOM 1532 N N . PHE A 1 192 ? 21.970 22.019 -8.725 1.00 38.22 192 PHE A N 1
ATOM 1533 C CA . PHE A 1 192 ? 22.815 23.094 -9.247 1.00 38.22 192 PHE A CA 1
ATOM 1534 C C . PHE A 1 192 ? 24.252 22.713 -8.894 1.00 38.22 192 PHE A C 1
ATOM 1536 O O . PHE A 1 192 ? 24.663 22.843 -7.743 1.00 38.22 192 PHE A O 1
ATOM 1543 N N . ILE A 1 193 ? 24.972 22.169 -9.873 1.00 37.81 193 ILE A N 1
ATOM 1544 C CA . ILE A 1 193 ? 26.431 22.144 -9.873 1.00 37.81 193 ILE A CA 1
ATOM 1545 C C . ILE A 1 193 ? 26.842 23.201 -10.890 1.00 37.81 193 ILE A C 1
ATOM 1547 O O . ILE A 1 193 ? 26.508 23.114 -12.071 1.00 37.81 193 ILE A O 1
ATOM 1551 N N . THR A 1 194 ? 27.487 24.236 -10.372 1.00 38.88 194 THR A N 1
ATOM 1552 C CA . THR A 1 194 ? 28.208 25.281 -11.088 1.00 38.88 194 THR A CA 1
ATOM 1553 C C . THR A 1 194 ? 29.319 24.640 -11.919 1.00 38.88 194 THR A C 1
ATOM 1555 O O . THR A 1 194 ? 30.078 23.826 -11.398 1.00 38.88 194 THR A O 1
ATOM 1558 N N . ILE A 1 195 ? 29.397 24.999 -13.199 1.00 43.59 195 ILE A N 1
ATOM 1559 C CA . ILE A 1 195 ? 30.556 24.740 -14.055 1.00 43.59 195 ILE A CA 1
ATOM 1560 C C . ILE A 1 195 ? 31.345 26.047 -14.112 1.00 43.59 195 ILE A C 1
ATOM 1562 O O . ILE A 1 195 ? 30.863 27.001 -14.718 1.00 43.59 195 ILE A O 1
ATOM 1566 N N . GLU A 1 196 ? 32.513 26.062 -13.477 1.00 43.78 196 GLU A N 1
ATOM 1567 C CA . GLU A 1 196 ? 33.771 26.602 -14.016 1.00 43.78 196 GLU A CA 1
ATOM 1568 C C . GLU A 1 196 ? 34.904 25.659 -13.601 1.00 43.78 196 GLU A C 1
ATOM 1570 O O . GLU A 1 196 ? 34.891 25.204 -12.431 1.00 43.78 196 GLU A O 1
#

Sequence (196 aa):
MVSPFRVGSTVNARRLSVNDSYRDVENNIRSAIAKLNELWDQVHMSESARVTRVGVAFGHIAKLLSDMVTSEESMVTAVASDIENGLNRIERMRSQLGMEPWENRKAPPGSVELLKSIESEIKKLRPLYEARQQEQEQLIEQLEQLSYRLGIEEENPARGCDDVRIIFVHHPEYNMKTRAVMHMLSFRGRGFITIE

pLDDT: mean 71.77, std 21.62, range [31.91, 95.62]